Protein AF-A0A844F143-F1 (afdb_monomer)

Organism: Clostridium scindens (strain JCM 10418 / VPI 12708) (NCBI:txid29347)

Radius of gyration: 29.02 Å; Cα contacts (8 Å, |Δi|>4): 309; chains: 1; bounding box: 45×39×86 Å

pLDDT: mean 89.02, std 11.55, range [49.25, 98.44]

Solvent-accessible surface area (backbone atoms only — not comparable to fu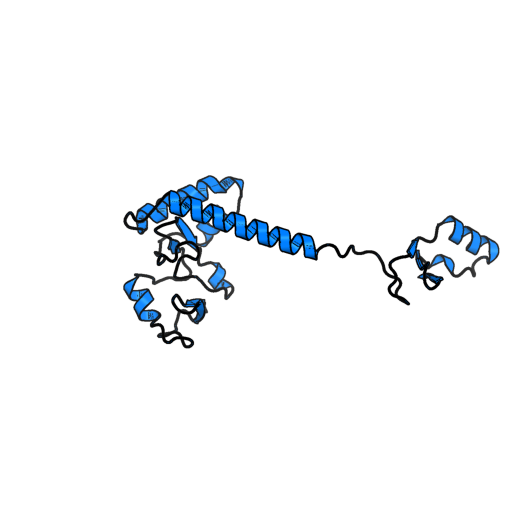ll-atom values): 10675 Å² total; per-residue (Å²): 115,47,29,24,31,38,81,82,80,60,49,79,39,58,68,83,38,59,43,39,92,86,78,61,49,53,45,49,62,52,30,61,78,58,65,50,87,59,72,54,29,24,30,30,17,19,38,39,27,54,73,43,43,22,56,56,22,82,72,66,36,60,33,70,52,39,33,94,78,78,65,45,65,41,36,64,53,93,55,57,27,67,60,53,48,64,39,63,66,45,77,90,32,47,66,61,36,50,52,50,30,45,54,48,9,49,72,70,27,80,72,49,51,35,70,67,45,29,53,52,40,53,50,53,51,51,52,53,52,53,51,53,49,56,59,50,61,69,67,64,75,66,72,92,64,70,52,34,95,87,76,64,44,64,57,54,47,71,59,49,70,66,62,35,49,51,42,34,69,76,49,42,97,73,36,76,56,75,81,38,52,36,37,22,78,82,80,64,54,70,70

Foldseek 3Di:
DFWAQDLPPRDIDDLPDCADPVPRHRNVVVCVVQVNPDQLDWWAQLEQLDIFLSVCSVVRDHGYQADPQPRGGTHGDPDHSVVLVVQCPDPVSPVVSLVVSNVCSVVGVVPNYDPVSNVSVVVVVVVVVVVVCVVVVVVPPPPVQDADPVPRDSQKDFDDPVNQVVQCVVVPPPRPCPPWTMAHPPPGDTD

Secondary structure (DSSP, 8-state):
--EEE-TTT--EEETT-SS-TTT---HHHHHHHTT---TTS-EE-TTT--EE--GGGGGTPPEESB-TTT-PBPEE----HHHHHHHHS-GGGHHHHHHHHHHHHHHHTTT---HHHHHHHHHHHHHHHHHHHHHHHHHS----PPPPTTT--S-EEEPPHHHHHHHHHHHGGG-GGGG--EEETTT--B-

Mean predicted aligned error: 12.01 Å

Sequence (191 aa):
MALVVCPDCGHEISENADICPNCGFPLQKFLKENNISNIQGVLICPKCAHMYNGWYCKYDLPQNLKCEYCNSILVQTNENSEEMFKLSCPKEKEQEFNKKCIELAERYGHGQFSKEDFENQKYKLNLKVTNWINEHENQSQQPNTPHCPTCNSTNIHKISVTSKALNAGLFGLLGNKRKKQFHCNNCGYEW

InterPro domains:
  IPR026870 Zinc-ribbon domain [PF13240] (6-27)

Structure (mmCIF, N/CA/C/O backbone):
data_AF-A0A844F143-F1
#
_entry.id   AF-A0A844F143-F1
#
loop_
_atom_site.group_PDB
_atom_site.id
_atom_site.type_symbol
_atom_site.label_atom_id
_atom_site.label_alt_id
_atom_site.label_comp_id
_atom_site.label_asym_id
_atom_site.label_entity_id
_atom_site.label_seq_id
_atom_site.pdbx_PDB_ins_code
_atom_site.Cartn_x
_atom_site.Cartn_y
_atom_site.Cartn_z
_atom_site.occupancy
_atom_site.B_iso_or_equiv
_atom_site.auth_seq_id
_atom_site.auth_comp_id
_atom_site.auth_asym_id
_atom_site.auth_atom_id
_atom_site.pdbx_PDB_model_num
ATOM 1 N N . MET A 1 1 ? 15.256 -3.027 9.550 1.00 74.31 1 MET A N 1
ATOM 2 C CA . MET A 1 1 ? 15.456 -3.676 8.229 1.00 74.31 1 MET A CA 1
ATOM 3 C C . MET A 1 1 ? 14.128 -3.520 7.522 1.00 74.31 1 MET A C 1
ATOM 5 O O . MET A 1 1 ? 13.151 -3.866 8.167 1.00 74.31 1 MET A O 1
ATOM 9 N N . ALA A 1 2 ? 14.025 -2.951 6.316 1.00 85.38 2 ALA A N 1
ATOM 10 C CA . ALA A 1 2 ? 12.677 -2.765 5.774 1.00 85.38 2 ALA A CA 1
ATOM 11 C C . ALA A 1 2 ? 12.061 -4.113 5.380 1.00 85.38 2 ALA A C 1
ATOM 13 O O . ALA A 1 2 ? 12.750 -5.030 4.915 1.00 85.38 2 ALA A O 1
ATOM 14 N N . LEU A 1 3 ? 10.750 -4.209 5.576 1.00 93.88 3 LEU A N 1
ATOM 15 C CA . LEU A 1 3 ? 9.939 -5.332 5.138 1.00 93.88 3 LEU A CA 1
ATOM 16 C C . LEU A 1 3 ? 9.128 -4.922 3.909 1.00 93.88 3 LEU A C 1
ATOM 18 O O . LEU A 1 3 ? 8.741 -3.762 3.753 1.00 93.88 3 LEU A O 1
ATOM 22 N N . VAL A 1 4 ? 8.845 -5.894 3.051 1.00 95.25 4 VAL A N 1
ATOM 23 C CA . VAL A 1 4 ? 7.911 -5.753 1.935 1.00 95.25 4 VAL A CA 1
ATOM 24 C C . VAL A 1 4 ? 6.863 -6.844 1.978 1.00 95.25 4 VAL A C 1
ATOM 26 O O . VAL A 1 4 ? 7.131 -7.974 2.387 1.00 95.25 4 VAL A O 1
ATOM 29 N N . VAL A 1 5 ? 5.675 -6.518 1.486 1.00 96.94 5 VAL A N 1
ATOM 30 C CA . VAL A 1 5 ? 4.651 -7.514 1.181 1.00 96.94 5 VAL A CA 1
ATOM 31 C C . VAL A 1 5 ? 5.022 -8.171 -0.145 1.00 96.94 5 VAL A C 1
ATOM 33 O O . VAL A 1 5 ? 5.095 -7.498 -1.178 1.00 96.94 5 VAL A O 1
ATOM 36 N N . CYS A 1 6 ? 5.266 -9.485 -0.129 1.00 97.50 6 CYS A N 1
ATOM 37 C CA . CYS A 1 6 ? 5.536 -10.248 -1.341 1.00 97.50 6 CYS A CA 1
ATOM 38 C C . CYS A 1 6 ? 4.395 -10.024 -2.350 1.00 97.50 6 CYS A C 1
ATOM 40 O O . CYS A 1 6 ? 3.243 -10.329 -2.037 1.00 97.50 6 CYS A O 1
ATOM 42 N N . PRO A 1 7 ? 4.682 -9.544 -3.572 1.00 96.75 7 PRO A N 1
ATOM 43 C CA . PRO A 1 7 ? 3.645 -9.163 -4.532 1.00 96.75 7 PRO A CA 1
ATOM 44 C C . PRO A 1 7 ? 2.898 -10.360 -5.143 1.00 96.75 7 PRO A C 1
ATOM 46 O O . PRO A 1 7 ? 2.007 -10.159 -5.969 1.00 96.75 7 PRO A O 1
ATOM 49 N N . ASP A 1 8 ? 3.287 -11.585 -4.796 1.00 97.19 8 ASP A N 1
ATOM 50 C CA . ASP A 1 8 ? 2.686 -12.823 -5.283 1.00 97.19 8 ASP A CA 1
ATOM 51 C C . ASP A 1 8 ? 1.877 -13.527 -4.186 1.00 97.19 8 ASP A C 1
ATOM 53 O O . ASP A 1 8 ? 0.660 -13.634 -4.294 1.00 97.19 8 ASP A O 1
ATOM 57 N N . CYS A 1 9 ? 2.522 -13.926 -3.084 1.00 97.25 9 CYS A N 1
ATOM 58 C CA . CYS A 1 9 ? 1.847 -14.656 -2.005 1.00 97.25 9 CYS A CA 1
ATOM 59 C C . CYS A 1 9 ? 1.349 -13.790 -0.836 1.00 97.25 9 CYS A C 1
ATOM 61 O O . CYS A 1 9 ? 0.689 -14.313 0.057 1.00 97.25 9 CYS A O 1
ATOM 63 N N . GLY A 1 10 ? 1.693 -12.499 -0.791 1.00 96.06 10 GLY A N 1
ATOM 64 C CA . GLY A 1 10 ? 1.298 -11.592 0.292 1.00 96.06 10 GLY A CA 1
ATOM 65 C C . GLY A 1 10 ? 2.066 -11.759 1.609 1.00 96.06 10 GLY A C 1
ATOM 66 O O . GLY A 1 10 ? 1.785 -11.036 2.558 1.00 96.06 10 GLY A O 1
ATOM 67 N N . HIS A 1 11 ? 3.033 -12.679 1.695 1.00 96.44 11 HIS A N 1
ATOM 68 C CA . HIS A 1 11 ? 3.842 -12.848 2.905 1.00 96.44 11 HIS A CA 1
ATOM 69 C C . HIS A 1 11 ? 4.830 -11.691 3.091 1.00 96.44 11 HIS A C 1
ATOM 71 O O . HIS A 1 11 ? 5.425 -11.217 2.120 1.00 96.44 11 HIS A O 1
ATOM 77 N N . GLU A 1 12 ? 5.040 -11.274 4.336 1.00 96.50 12 GLU A N 1
ATOM 78 C CA . GLU A 1 12 ? 6.024 -10.252 4.685 1.00 96.50 12 GLU A CA 1
ATOM 79 C C . GLU A 1 12 ? 7.435 -10.834 4.618 1.00 96.50 12 GLU A C 1
ATOM 81 O O . GLU A 1 12 ? 7.729 -11.875 5.204 1.00 96.50 12 GLU A O 1
ATOM 86 N N . ILE A 1 13 ? 8.316 -10.186 3.864 1.00 95.75 13 ILE A N 1
ATOM 87 C CA . ILE A 1 13 ? 9.686 -10.651 3.640 1.00 95.75 13 ILE A CA 1
ATOM 88 C C . ILE A 1 13 ? 10.659 -9.476 3.704 1.00 95.75 13 ILE A C 1
ATOM 90 O O . ILE A 1 13 ? 10.276 -8.321 3.523 1.00 95.75 13 ILE A O 1
ATOM 94 N N . SER A 1 14 ? 11.934 -9.770 3.955 1.00 94.44 14 SER A N 1
ATOM 95 C CA . SER A 1 14 ? 12.994 -8.759 3.926 1.00 94.44 14 SER A CA 1
ATOM 96 C C . SER A 1 14 ? 13.107 -8.118 2.542 1.00 94.44 14 SER A C 1
ATOM 98 O O . SER A 1 14 ? 13.102 -8.827 1.535 1.00 94.44 14 SER A O 1
ATOM 100 N N . GLU A 1 15 ? 13.312 -6.799 2.495 1.00 92.31 15 GLU A N 1
ATOM 101 C CA . GLU A 1 15 ? 13.629 -6.078 1.254 1.00 92.31 15 GLU A CA 1
ATOM 102 C C . GLU A 1 15 ? 14.896 -6.594 0.554 1.00 92.31 15 GLU A C 1
ATOM 104 O O . GLU A 1 15 ? 15.039 -6.425 -0.651 1.00 92.31 15 GLU A O 1
ATOM 109 N N . ASN A 1 16 ? 15.799 -7.242 1.302 1.00 93.50 16 ASN A N 1
ATOM 110 C CA . ASN A 1 16 ? 17.069 -7.776 0.804 1.00 93.50 16 ASN A CA 1
ATOM 111 C C . ASN A 1 16 ? 16.967 -9.233 0.332 1.00 93.50 16 ASN A C 1
ATOM 113 O O . ASN A 1 16 ? 17.968 -9.809 -0.087 1.00 93.50 16 ASN A O 1
ATOM 117 N N . ALA A 1 17 ? 15.795 -9.867 0.430 1.00 95.69 17 ALA A N 1
ATOM 118 C CA . ALA A 1 17 ? 15.634 -11.243 -0.020 1.00 95.69 17 ALA A CA 1
ATOM 119 C C . ALA A 1 17 ? 15.762 -11.320 -1.551 1.00 95.69 17 ALA A C 1
ATOM 121 O O . ALA A 1 17 ? 15.071 -10.593 -2.261 1.00 95.69 17 ALA A O 1
ATOM 122 N N . ASP A 1 18 ? 16.611 -12.215 -2.068 1.00 97.38 18 ASP A N 1
ATOM 123 C CA . ASP A 1 18 ? 16.698 -12.494 -3.512 1.00 97.38 18 ASP A CA 1
ATOM 124 C C . ASP A 1 18 ? 15.387 -13.077 -4.046 1.00 97.38 18 ASP A C 1
ATOM 126 O O . ASP A 1 18 ? 14.869 -12.660 -5.087 1.00 97.38 18 ASP A O 1
ATOM 130 N N . ILE A 1 19 ? 14.833 -14.021 -3.282 1.00 98.00 19 ILE A N 1
ATOM 131 C CA . ILE A 1 19 ? 13.576 -14.714 -3.541 1.00 98.00 19 ILE A CA 1
ATOM 132 C C . ILE A 1 19 ? 12.719 -14.747 -2.270 1.00 98.00 19 ILE A C 1
ATOM 134 O O . ILE A 1 19 ? 13.238 -14.779 -1.155 1.00 98.00 19 ILE A O 1
ATOM 138 N N . CYS A 1 20 ? 11.399 -14.781 -2.423 1.00 98.00 20 CYS A N 1
ATOM 139 C CA . CYS A 1 20 ? 10.473 -14.975 -1.317 1.00 98.00 20 CYS A CA 1
ATOM 140 C C . CYS A 1 20 ? 10.648 -16.392 -0.742 1.00 98.00 20 CYS A C 1
ATOM 142 O O . CYS A 1 20 ? 10.418 -17.357 -1.474 1.00 98.00 20 CYS A O 1
ATOM 144 N N . PRO A 1 21 ? 10.971 -16.558 0.553 1.00 97.25 21 PRO A N 1
ATOM 145 C CA . PRO A 1 21 ? 11.095 -17.880 1.167 1.00 97.25 21 PRO A CA 1
ATOM 146 C C . PRO A 1 21 ? 9.765 -18.647 1.245 1.00 97.25 21 PRO A C 1
ATOM 148 O O . PRO A 1 21 ? 9.783 -19.860 1.417 1.00 97.25 21 PRO A O 1
ATOM 151 N N . ASN A 1 22 ? 8.622 -17.961 1.114 1.00 97.81 22 ASN A N 1
ATOM 152 C CA . ASN A 1 22 ? 7.300 -18.580 1.206 1.00 97.81 22 ASN A CA 1
ATOM 153 C C . ASN A 1 22 ? 6.806 -19.167 -0.130 1.00 97.81 22 ASN A C 1
ATOM 155 O O . ASN A 1 22 ? 6.244 -20.256 -0.141 1.00 97.81 22 ASN A O 1
ATOM 159 N N . CYS A 1 23 ? 7.002 -18.470 -1.257 1.00 98.12 23 CYS A N 1
ATOM 160 C CA . CYS A 1 23 ? 6.495 -18.920 -2.567 1.00 98.12 23 CYS A CA 1
ATOM 161 C C . CYS A 1 23 ? 7.542 -18.986 -3.690 1.00 98.12 23 CYS A C 1
ATOM 163 O O . CYS A 1 23 ? 7.213 -19.371 -4.808 1.00 98.12 23 CYS A O 1
ATOM 165 N N . GLY A 1 24 ? 8.795 -18.606 -3.428 1.00 97.81 24 GLY A N 1
ATOM 166 C CA . GLY A 1 24 ? 9.866 -18.593 -4.431 1.00 97.81 24 GLY A CA 1
ATOM 167 C C . GLY A 1 24 ? 9.856 -17.385 -5.375 1.00 97.81 24 GLY A C 1
ATOM 168 O O . GLY A 1 24 ? 10.657 -17.339 -6.306 1.00 97.81 24 GLY A O 1
ATOM 169 N N . PHE A 1 25 ? 8.988 -16.391 -5.151 1.00 98.19 25 PHE A N 1
ATOM 170 C CA . PHE A 1 25 ? 8.908 -15.190 -5.989 1.00 98.19 25 PHE A CA 1
ATOM 171 C C . PHE A 1 25 ? 10.251 -14.435 -6.067 1.00 98.19 25 PHE A C 1
ATOM 173 O O . PHE A 1 25 ? 10.790 -14.090 -5.016 1.00 98.19 25 PHE A O 1
ATOM 180 N N . PRO A 1 26 ? 10.787 -14.115 -7.260 1.00 98.25 26 PRO A N 1
ATOM 181 C CA . PRO A 1 26 ? 12.108 -13.501 -7.404 1.00 98.25 26 PRO A CA 1
ATOM 182 C C . PRO A 1 26 ? 12.083 -11.986 -7.137 1.00 98.25 26 PRO A C 1
ATOM 184 O O . PRO A 1 26 ? 12.001 -11.175 -8.063 1.00 98.25 26 PRO A O 1
ATOM 187 N N . LEU A 1 27 ? 12.162 -11.599 -5.862 1.00 97.62 27 LEU A N 1
ATOM 188 C CA . LEU A 1 27 ? 11.984 -10.221 -5.400 1.00 97.62 27 LEU A CA 1
ATOM 189 C C . LEU A 1 27 ? 12.995 -9.239 -6.015 1.00 97.62 27 LEU A C 1
ATOM 191 O O . LEU A 1 27 ? 12.572 -8.247 -6.603 1.00 97.62 27 LEU A O 1
ATOM 195 N N . GLN A 1 28 ? 14.305 -9.502 -5.942 1.00 96.69 28 GLN A N 1
ATOM 196 C CA . GLN A 1 28 ? 15.309 -8.546 -6.454 1.00 96.69 28 GLN A CA 1
ATOM 197 C C . GLN A 1 28 ? 15.197 -8.334 -7.964 1.00 96.69 28 GLN A C 1
ATOM 199 O O . GLN A 1 28 ? 15.350 -7.219 -8.466 1.00 96.69 28 GLN A O 1
ATOM 204 N N . LYS A 1 29 ? 14.872 -9.403 -8.702 1.00 98.12 29 LYS A N 1
ATOM 205 C CA . LYS A 1 29 ? 14.606 -9.317 -10.139 1.00 98.12 29 LYS A CA 1
ATOM 206 C C . LYS A 1 29 ? 13.395 -8.422 -10.410 1.00 98.12 29 LYS A C 1
ATOM 208 O O . LYS A 1 29 ? 13.490 -7.522 -11.239 1.00 98.12 29 LYS A O 1
ATOM 213 N N . PHE A 1 30 ? 12.304 -8.626 -9.673 1.00 98.06 30 PHE A N 1
ATOM 214 C CA . PHE A 1 30 ? 11.094 -7.817 -9.796 1.00 98.06 30 PHE A CA 1
ATOM 215 C C . PHE A 1 30 ? 11.346 -6.330 -9.505 1.00 98.06 30 PHE A C 1
ATOM 217 O O . PHE A 1 30 ? 10.902 -5.478 -10.272 1.00 98.06 30 PHE A O 1
ATOM 224 N N . LEU A 1 31 ? 12.076 -6.006 -8.433 1.00 97.25 31 LEU A N 1
ATOM 225 C CA . LEU A 1 31 ? 12.410 -4.621 -8.082 1.00 97.25 31 LEU A CA 1
ATOM 226 C C . LEU A 1 31 ? 13.214 -3.943 -9.198 1.00 97.25 31 LEU A C 1
ATOM 228 O O . LEU A 1 31 ? 12.884 -2.832 -9.617 1.00 97.25 31 LEU A O 1
ATOM 232 N N . LYS A 1 32 ? 14.214 -4.647 -9.743 1.00 97.62 32 LYS A N 1
ATOM 233 C CA . LYS A 1 32 ? 15.040 -4.159 -10.851 1.00 97.62 32 LYS A CA 1
ATOM 234 C C . LYS A 1 32 ? 14.228 -3.913 -12.124 1.00 97.62 32 LYS A C 1
ATOM 236 O O . LYS A 1 32 ? 14.390 -2.872 -12.748 1.00 97.62 32 LYS A O 1
ATOM 241 N N . GLU A 1 33 ? 13.360 -4.848 -12.507 1.00 97.81 33 GLU A N 1
ATOM 242 C CA . GLU A 1 33 ? 12.524 -4.737 -13.715 1.00 97.81 33 GLU A CA 1
ATOM 243 C C . GLU A 1 33 ? 11.519 -3.579 -13.635 1.00 97.81 33 GLU A C 1
ATOM 245 O O . GLU A 1 33 ? 11.181 -2.989 -14.658 1.00 97.81 33 GLU A O 1
ATOM 250 N N . ASN A 1 34 ? 11.087 -3.219 -12.424 1.00 96.88 34 ASN A N 1
ATOM 251 C CA . ASN A 1 34 ? 10.132 -2.136 -12.184 1.00 96.88 34 ASN A CA 1
ATOM 252 C C . ASN A 1 34 ? 10.791 -0.826 -11.722 1.00 96.88 34 ASN A C 1
ATOM 254 O O . ASN A 1 34 ? 10.089 0.112 -11.354 1.00 96.88 34 ASN A O 1
ATOM 258 N N . ASN A 1 35 ? 12.126 -0.736 -11.764 1.00 96.81 35 ASN A N 1
ATOM 259 C CA . ASN A 1 35 ? 12.894 0.447 -11.359 1.00 96.81 35 ASN A CA 1
ATOM 260 C C . ASN A 1 35 ? 12.599 0.917 -9.919 1.00 96.81 35 ASN A C 1
ATOM 262 O O . ASN A 1 35 ? 12.563 2.116 -9.644 1.00 96.81 35 ASN A O 1
ATOM 266 N N . ILE A 1 36 ? 12.398 -0.030 -8.998 1.00 96.25 36 ILE A N 1
ATOM 267 C CA . ILE A 1 36 ? 12.195 0.242 -7.573 1.00 96.25 36 ILE A CA 1
ATOM 268 C C . ILE A 1 36 ? 13.526 0.021 -6.851 1.00 96.25 36 ILE A C 1
ATOM 270 O O . ILE A 1 36 ? 13.956 -1.110 -6.644 1.00 96.25 36 ILE A O 1
ATOM 274 N N . SER A 1 37 ? 14.189 1.111 -6.481 1.00 94.56 37 SER A N 1
ATOM 275 C CA . SER A 1 37 ? 15.467 1.123 -5.759 1.00 94.56 37 SER A CA 1
ATOM 276 C C . SER A 1 37 ? 15.348 1.599 -4.310 1.00 94.56 37 SER A C 1
ATOM 278 O O . SER A 1 37 ? 16.255 1.358 -3.518 1.00 94.56 37 SER A O 1
ATOM 280 N N . ASN A 1 38 ? 14.250 2.269 -3.951 1.00 92.19 38 ASN A N 1
ATOM 281 C CA . ASN A 1 38 ? 14.012 2.809 -2.616 1.00 92.19 38 ASN A CA 1
ATOM 282 C C . ASN A 1 38 ? 12.593 2.475 -2.134 1.00 92.19 38 ASN A C 1
ATOM 284 O O . ASN A 1 38 ? 11.648 3.232 -2.356 1.00 92.19 38 ASN A O 1
ATOM 288 N N . ILE A 1 39 ? 12.463 1.351 -1.430 1.00 90.19 39 ILE A N 1
ATOM 289 C CA . ILE A 1 39 ? 11.192 0.858 -0.873 1.00 90.19 39 ILE A CA 1
ATOM 290 C C . ILE A 1 39 ? 10.675 1.753 0.262 1.00 90.19 39 ILE A C 1
ATOM 292 O O . ILE A 1 39 ? 9.470 1.867 0.468 1.00 90.19 39 ILE A O 1
ATOM 296 N N . GLN A 1 40 ? 11.580 2.426 0.973 1.00 89.88 40 GLN A N 1
ATOM 297 C CA . GLN A 1 40 ? 11.241 3.353 2.056 1.00 89.88 40 GLN A CA 1
ATOM 298 C C . GLN A 1 40 ? 10.737 4.709 1.526 1.00 89.88 40 GLN A C 1
ATOM 300 O O 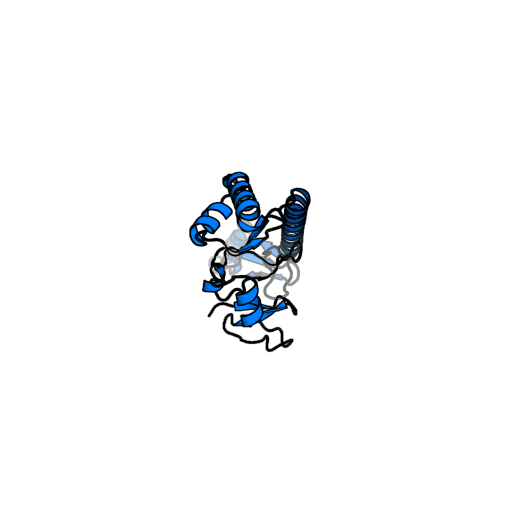. GLN A 1 40 ? 10.276 5.551 2.300 1.00 89.88 40 GLN A O 1
ATOM 305 N N . GLY A 1 41 ? 10.853 4.936 0.213 1.00 92.12 41 GLY A N 1
ATOM 306 C CA . GLY A 1 41 ? 10.356 6.117 -0.479 1.00 92.12 41 GLY A CA 1
ATOM 307 C C . GLY A 1 41 ? 8.856 6.062 -0.771 1.00 92.12 41 GLY A C 1
ATOM 308 O O . GLY A 1 41 ? 8.154 5.101 -0.459 1.00 92.12 41 GLY A O 1
ATOM 309 N N . VAL A 1 42 ? 8.366 7.120 -1.416 1.00 95.75 42 VAL A N 1
ATOM 310 C CA . VAL A 1 42 ? 6.968 7.211 -1.840 1.00 95.75 42 VAL A CA 1
ATOM 311 C C . VAL A 1 42 ? 6.764 6.403 -3.120 1.00 95.75 42 VAL A C 1
ATOM 313 O O . VAL A 1 42 ? 7.294 6.750 -4.181 1.00 95.75 42 VAL A O 1
ATOM 316 N N . LEU A 1 43 ? 5.945 5.357 -3.025 1.00 97.50 43 LEU A N 1
ATOM 317 C CA . LEU A 1 43 ? 5.433 4.614 -4.170 1.00 97.50 43 LEU A CA 1
ATOM 318 C C . LEU A 1 43 ? 4.001 5.069 -4.469 1.00 97.50 43 LEU A C 1
ATOM 320 O O . LEU A 1 43 ? 3.172 5.178 -3.565 1.00 97.50 43 LEU A O 1
ATOM 324 N N . ILE A 1 44 ? 3.692 5.325 -5.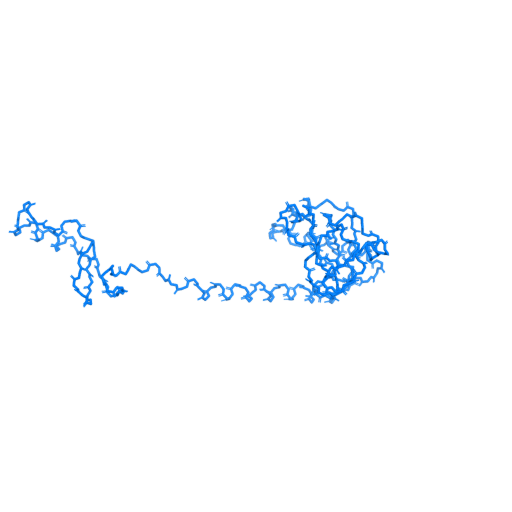736 1.00 98.00 44 ILE A N 1
ATOM 325 C CA . ILE A 1 44 ? 2.361 5.741 -6.185 1.00 98.00 44 ILE A CA 1
ATOM 326 C C . ILE A 1 44 ? 1.744 4.651 -7.057 1.00 98.00 44 ILE A C 1
ATOM 328 O O . ILE A 1 44 ? 2.408 4.061 -7.910 1.00 98.00 44 ILE A O 1
ATOM 332 N N . CYS A 1 45 ? 0.458 4.371 -6.863 1.00 98.44 45 CYS A N 1
ATOM 333 C CA . CYS A 1 45 ? -0.278 3.556 -7.814 1.00 98.44 45 CYS A CA 1
ATOM 334 C C . CYS A 1 45 ? -0.510 4.362 -9.104 1.00 98.44 45 CYS A C 1
ATOM 336 O O . CYS A 1 45 ? -1.192 5.389 -9.052 1.00 98.44 45 CYS A O 1
ATOM 338 N N . PRO A 1 46 ? -0.030 3.897 -10.270 1.00 98.19 46 PRO A N 1
ATOM 339 C CA . PRO A 1 46 ? -0.148 4.649 -11.519 1.00 98.19 46 PRO A CA 1
ATOM 340 C C . PRO A 1 46 ? -1.587 4.712 -12.050 1.00 98.19 46 PRO A C 1
ATOM 342 O O . PRO A 1 46 ? -1.898 5.558 -12.880 1.00 98.19 46 PRO A O 1
ATOM 345 N N . LYS A 1 47 ? -2.462 3.815 -11.578 1.00 98.06 47 LYS A N 1
ATOM 346 C CA . LYS A 1 47 ? -3.835 3.654 -12.064 1.00 98.06 47 LYS A CA 1
ATOM 347 C C . LYS A 1 47 ? -4.853 4.412 -11.217 1.00 98.06 47 LYS A C 1
ATOM 349 O O . LYS A 1 47 ? -5.626 5.203 -11.745 1.00 98.06 47 LYS A O 1
ATOM 354 N N . CYS A 1 48 ? -4.831 4.197 -9.901 1.00 98.19 48 CYS A N 1
ATOM 355 C CA . CYS A 1 48 ? -5.785 4.816 -8.980 1.00 98.19 48 CYS A CA 1
ATOM 356 C C . CYS A 1 48 ? -5.207 5.952 -8.136 1.00 98.19 48 CYS A C 1
ATOM 358 O O . CYS A 1 48 ? -5.942 6.496 -7.336 1.00 98.19 48 CYS A O 1
ATOM 360 N N . ALA A 1 49 ? -3.925 6.307 -8.265 1.00 98.12 49 ALA A N 1
ATOM 361 C CA . ALA A 1 49 ? -3.267 7.335 -7.449 1.00 98.12 49 ALA A CA 1
ATOM 362 C C . ALA A 1 49 ? -3.236 7.069 -5.927 1.00 98.12 49 ALA A C 1
ATOM 364 O O . ALA A 1 49 ? -2.978 7.982 -5.145 1.00 98.12 49 ALA A O 1
ATOM 365 N N . HIS A 1 50 ? -3.421 5.824 -5.473 1.00 97.31 50 HIS A N 1
ATOM 366 C CA . HIS A 1 50 ? -3.160 5.488 -4.073 1.00 97.31 50 HIS A CA 1
ATOM 367 C C . HIS A 1 50 ? -1.670 5.631 -3.750 1.00 97.31 50 HIS A C 1
ATOM 369 O O . HIS A 1 50 ? -0.831 4.998 -4.396 1.00 97.31 50 HIS A O 1
ATOM 375 N N . MET A 1 51 ? -1.350 6.434 -2.739 1.00 96.25 51 MET A N 1
ATOM 376 C CA . MET A 1 51 ? 0.017 6.671 -2.289 1.00 96.25 51 MET A CA 1
ATOM 377 C C . MET A 1 51 ? 0.402 5.717 -1.154 1.00 96.25 51 MET A C 1
ATOM 379 O O . MET A 1 51 ? -0.321 5.583 -0.173 1.00 96.25 51 MET A O 1
ATOM 383 N N . TYR A 1 52 ? 1.602 5.152 -1.248 1.00 95.19 52 TYR A N 1
ATOM 384 C CA . TYR A 1 52 ? 2.262 4.379 -0.204 1.00 95.19 52 TYR A CA 1
ATOM 385 C C . TYR A 1 52 ? 3.535 5.116 0.219 1.00 95.19 52 TYR A C 1
ATOM 387 O O . TYR A 1 52 ? 4.500 5.177 -0.539 1.00 95.19 52 TYR A O 1
ATOM 395 N N . ASN A 1 53 ? 3.551 5.705 1.417 1.00 85.31 53 ASN A N 1
ATOM 396 C CA . ASN A 1 53 ? 4.629 6.619 1.812 1.00 85.31 53 ASN A CA 1
ATOM 397 C C . ASN A 1 53 ? 5.972 5.934 2.141 1.00 85.31 53 ASN A C 1
ATOM 399 O O . ASN A 1 53 ? 6.968 6.644 2.236 1.00 85.31 53 ASN A O 1
ATOM 403 N N . GLY A 1 54 ? 6.022 4.613 2.365 1.00 81.88 54 GLY A N 1
ATOM 404 C CA . GLY A 1 54 ? 7.247 3.883 2.743 1.00 81.88 54 GLY A CA 1
ATOM 405 C C . GLY A 1 54 ? 7.853 4.280 4.100 1.00 81.88 54 GLY A C 1
ATOM 406 O O . GLY A 1 54 ? 8.729 3.592 4.620 1.00 81.88 54 GLY A O 1
ATOM 407 N N . TRP A 1 55 ? 7.364 5.353 4.733 1.00 80.25 55 TRP A N 1
ATOM 408 C CA . TRP A 1 55 ? 7.874 5.899 5.993 1.00 80.25 55 TRP A CA 1
ATOM 409 C C . TRP A 1 55 ? 7.737 4.901 7.143 1.00 80.25 55 TRP A C 1
ATOM 411 O O . TRP A 1 55 ? 8.611 4.808 8.006 1.00 80.25 55 TRP A O 1
ATOM 421 N N . TYR A 1 56 ? 6.667 4.108 7.115 1.00 82.06 56 TYR A N 1
ATOM 422 C CA . TYR A 1 56 ? 6.377 3.098 8.124 1.00 82.06 56 TYR A CA 1
ATOM 423 C C . TYR A 1 56 ? 7.385 1.941 8.155 1.00 82.06 56 TYR A C 1
ATOM 425 O O . TYR A 1 56 ? 7.519 1.294 9.191 1.00 82.06 56 TYR A O 1
ATOM 433 N N . CYS A 1 57 ? 8.186 1.744 7.103 1.00 79.00 57 CYS A N 1
ATOM 434 C CA . CYS A 1 57 ? 9.274 0.764 7.108 1.00 79.00 57 CYS A CA 1
ATOM 435 C C . CYS A 1 57 ? 10.347 1.039 8.168 1.00 79.00 57 CYS A C 1
ATOM 437 O O . CYS A 1 57 ? 11.098 0.137 8.531 1.00 79.00 57 CYS A O 1
ATOM 439 N N . LYS A 1 58 ? 10.416 2.270 8.694 1.00 79.19 58 LYS A N 1
ATOM 440 C CA . LYS A 1 58 ? 11.275 2.619 9.837 1.00 79.19 58 LYS A CA 1
ATOM 441 C C . LYS A 1 58 ? 10.816 1.984 11.152 1.00 79.19 58 LYS A C 1
ATOM 443 O O . LYS A 1 58 ? 11.601 1.926 12.091 1.00 79.19 58 LYS A O 1
ATOM 448 N N . TYR A 1 59 ? 9.566 1.534 11.207 1.00 84.69 59 TYR A N 1
ATOM 449 C CA . TYR A 1 59 ? 8.925 0.910 12.362 1.00 84.69 59 TYR A CA 1
ATOM 450 C C . TYR A 1 59 ? 8.595 -0.565 12.093 1.00 84.69 59 TYR A C 1
ATOM 452 O O . TYR A 1 59 ? 7.621 -1.081 12.630 1.00 84.69 59 TYR A O 1
ATOM 460 N N . ASP A 1 60 ? 9.373 -1.211 11.216 1.00 86.06 60 ASP A N 1
ATOM 461 C CA . ASP A 1 60 ? 9.220 -2.619 10.827 1.00 86.06 60 ASP A CA 1
ATOM 462 C C . ASP A 1 60 ? 7.826 -2.967 10.263 1.00 86.06 60 ASP A C 1
ATOM 464 O O . ASP A 1 60 ? 7.385 -4.110 10.329 1.00 86.06 60 ASP A O 1
ATOM 468 N N . LEU A 1 61 ? 7.130 -1.990 9.667 1.00 88.88 61 LEU A N 1
ATOM 469 C CA . LEU A 1 61 ? 5.898 -2.232 8.916 1.00 88.88 61 LEU A CA 1
ATOM 470 C C . LEU A 1 61 ? 6.216 -2.475 7.433 1.00 88.88 61 LEU A C 1
ATOM 472 O O . LEU A 1 61 ? 7.029 -1.742 6.849 1.00 88.88 61 LEU A O 1
ATOM 476 N N . PRO A 1 62 ? 5.584 -3.474 6.797 1.00 92.94 62 PRO A N 1
ATOM 477 C CA . PRO A 1 62 ? 5.899 -3.837 5.427 1.00 92.94 62 PRO A CA 1
ATOM 478 C C . PRO A 1 62 ? 5.338 -2.825 4.420 1.00 92.94 62 PRO A C 1
ATOM 480 O O . PRO A 1 62 ? 4.202 -2.361 4.532 1.00 92.94 62 PRO A O 1
ATOM 483 N N . GLN A 1 63 ? 6.115 -2.524 3.382 1.00 94.75 63 GLN A N 1
ATOM 484 C CA . GLN A 1 63 ? 5.655 -1.745 2.233 1.00 94.75 63 GLN A CA 1
ATOM 485 C C . GLN A 1 63 ? 5.051 -2.667 1.170 1.00 94.75 63 GLN A C 1
ATOM 487 O O . GLN A 1 63 ? 5.617 -3.701 0.811 1.00 94.75 63 GLN A O 1
ATOM 492 N N . ASN A 1 64 ? 3.910 -2.271 0.612 1.00 96.38 64 ASN A N 1
ATOM 493 C CA . ASN A 1 64 ? 3.330 -2.961 -0.535 1.00 96.38 64 ASN A CA 1
ATOM 494 C C . ASN A 1 64 ? 4.098 -2.633 -1.822 1.00 96.38 64 ASN A C 1
ATOM 496 O O . ASN A 1 64 ? 4.509 -1.497 -2.021 1.00 96.38 64 ASN A O 1
ATOM 500 N N . LEU A 1 65 ? 4.241 -3.613 -2.719 1.00 97.00 65 LEU A N 1
ATOM 501 C CA . LEU A 1 65 ? 4.803 -3.420 -4.068 1.00 97.00 65 LEU A CA 1
ATOM 502 C C . LEU A 1 65 ? 3.730 -3.434 -5.173 1.00 97.00 65 LEU A C 1
ATOM 504 O O . LEU A 1 65 ? 3.996 -3.086 -6.326 1.00 97.00 65 LEU A O 1
ATOM 508 N N . LYS A 1 66 ? 2.502 -3.814 -4.811 1.00 97.50 66 LYS A N 1
ATOM 509 C CA . LYS A 1 66 ? 1.298 -3.735 -5.641 1.00 97.50 66 LYS A CA 1
ATOM 510 C C . LYS A 1 66 ? 0.207 -2.983 -4.896 1.00 97.50 66 LYS A C 1
ATOM 512 O O . LYS A 1 66 ? 0.132 -3.022 -3.672 1.00 97.50 66 LYS A O 1
ATOM 517 N N . CYS A 1 67 ? -0.659 -2.312 -5.640 1.00 97.19 67 CYS A N 1
ATOM 518 C CA . CYS A 1 67 ? -1.770 -1.581 -5.063 1.00 97.19 67 CYS A CA 1
ATOM 519 C C . CYS A 1 67 ? -2.837 -2.532 -4.506 1.00 97.19 67 CYS A C 1
ATOM 521 O O . CYS A 1 67 ? -3.390 -3.342 -5.243 1.00 97.19 67 CYS A O 1
ATOM 523 N N . GLU A 1 68 ? -3.227 -2.363 -3.247 1.00 95.19 68 GLU A N 1
ATOM 524 C CA . GLU A 1 68 ? -4.272 -3.174 -2.603 1.00 95.19 68 GLU A CA 1
ATOM 525 C C . GLU A 1 68 ? -5.681 -2.983 -3.214 1.00 95.19 68 GLU A C 1
ATOM 527 O O . GLU A 1 68 ? -6.577 -3.792 -2.984 1.00 95.19 68 GLU A O 1
ATOM 532 N N . TYR A 1 69 ? -5.904 -1.914 -3.991 1.00 95.31 69 TYR A N 1
ATOM 533 C CA . TYR A 1 69 ? -7.226 -1.569 -4.535 1.00 95.31 69 TYR A CA 1
ATOM 534 C C . TYR A 1 69 ? -7.449 -2.044 -5.969 1.00 95.31 69 TYR A C 1
ATOM 536 O O . TYR A 1 69 ? -8.585 -2.377 -6.325 1.00 95.31 69 TYR A O 1
ATOM 544 N N . CYS A 1 70 ? -6.392 -2.046 -6.784 1.00 94.75 70 CYS A N 1
ATOM 545 C CA . CYS A 1 70 ? -6.453 -2.362 -8.215 1.00 94.75 70 CYS A CA 1
ATOM 546 C C . CYS A 1 70 ? -5.377 -3.355 -8.684 1.00 94.75 70 CYS A C 1
ATOM 548 O O . CYS A 1 70 ? -5.373 -3.723 -9.855 1.00 94.75 70 CYS A O 1
ATOM 550 N N . ASN A 1 71 ? -4.487 -3.798 -7.790 1.00 95.62 71 ASN A N 1
ATOM 551 C CA . ASN A 1 71 ? -3.413 -4.765 -8.037 1.00 95.62 71 ASN A CA 1
ATOM 552 C C . ASN A 1 71 ? -2.319 -4.319 -9.031 1.00 95.62 71 ASN A C 1
ATOM 554 O O . ASN A 1 71 ? -1.442 -5.111 -9.378 1.00 95.62 71 ASN A O 1
ATOM 558 N N . SER A 1 72 ? -2.334 -3.056 -9.475 1.00 97.06 72 SER A N 1
ATOM 559 C CA . SER A 1 72 ? -1.264 -2.477 -10.296 1.00 97.06 72 SER A CA 1
ATOM 560 C C . SER A 1 72 ? 0.066 -2.464 -9.546 1.00 97.06 72 SER A C 1
ATOM 562 O O . SER A 1 72 ? 0.100 -2.191 -8.345 1.00 97.06 72 SER A O 1
ATOM 564 N N . ILE A 1 73 ? 1.162 -2.713 -10.264 1.00 97.88 73 ILE A N 1
ATOM 565 C CA . ILE A 1 73 ? 2.515 -2.525 -9.731 1.00 97.88 73 ILE A CA 1
ATOM 566 C C . ILE A 1 73 ? 2.702 -1.042 -9.411 1.00 97.88 73 ILE A C 1
ATOM 568 O O . ILE A 1 73 ? 2.298 -0.176 -10.192 1.00 97.88 73 ILE A O 1
ATOM 572 N N . LEU A 1 74 ? 3.260 -0.754 -8.240 1.00 97.94 74 LEU A N 1
ATOM 573 C CA . LEU A 1 74 ? 3.494 0.619 -7.819 1.00 97.94 74 LEU A CA 1
ATOM 574 C C . LEU A 1 74 ? 4.727 1.195 -8.505 1.00 97.94 74 LEU A C 1
ATOM 576 O O . LEU A 1 74 ? 5.690 0.482 -8.777 1.00 97.94 74 LEU A O 1
ATOM 580 N N . VAL A 1 75 ? 4.703 2.502 -8.735 1.00 97.75 75 VAL A N 1
ATOM 581 C CA . VAL A 1 75 ? 5.811 3.223 -9.357 1.00 97.75 75 VAL A CA 1
ATOM 582 C C . VAL A 1 75 ? 6.520 4.061 -8.302 1.00 97.75 75 VAL A C 1
ATOM 584 O O . VAL A 1 75 ? 5.877 4.749 -7.507 1.00 97.75 75 VAL A O 1
ATOM 587 N N . GLN A 1 76 ? 7.850 4.000 -8.288 1.00 97.06 76 GLN A N 1
ATOM 588 C CA . GLN A 1 76 ? 8.665 4.829 -7.4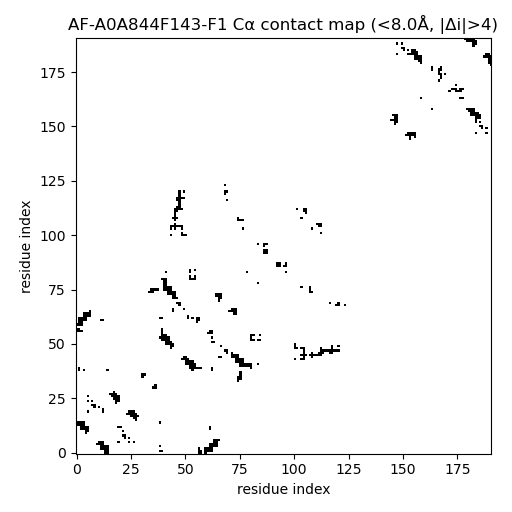09 1.00 97.06 76 GLN A CA 1
ATOM 589 C C . GLN A 1 76 ? 8.635 6.292 -7.856 1.00 97.06 76 GLN A C 1
ATOM 591 O O . GLN A 1 76 ? 8.772 6.601 -9.038 1.00 97.06 76 GLN A O 1
ATOM 596 N N . THR A 1 77 ? 8.492 7.195 -6.888 1.00 96.94 77 THR A N 1
ATOM 597 C CA . THR A 1 77 ? 8.585 8.642 -7.103 1.00 96.94 77 THR A CA 1
ATOM 598 C C . THR A 1 77 ? 9.834 9.209 -6.429 1.00 96.94 77 THR A C 1
ATOM 600 O O . THR A 1 77 ? 10.461 8.554 -5.595 1.00 96.94 77 THR A O 1
ATOM 603 N N . ASN A 1 78 ? 10.172 10.456 -6.758 1.00 95.25 78 ASN A N 1
ATOM 604 C CA . ASN A 1 78 ? 11.240 11.206 -6.091 1.00 95.25 78 ASN A CA 1
ATOM 605 C C . ASN A 1 78 ? 10.730 12.062 -4.915 1.00 95.25 78 ASN A C 1
ATOM 607 O O . ASN A 1 78 ? 11.436 12.958 -4.458 1.00 95.25 78 ASN A O 1
ATOM 611 N N . GLU A 1 79 ? 9.494 11.844 -4.460 1.00 94.94 79 GLU A N 1
ATOM 612 C CA . GLU A 1 79 ? 8.898 12.637 -3.384 1.00 94.94 79 GLU A CA 1
ATOM 613 C C . GLU A 1 79 ? 9.451 12.233 -2.014 1.00 94.94 79 GLU A C 1
ATOM 615 O O . GLU A 1 79 ? 9.782 11.071 -1.760 1.00 94.94 79 GLU A O 1
ATOM 620 N N . ASN A 1 80 ? 9.520 13.201 -1.102 1.00 92.25 80 ASN A N 1
ATOM 621 C CA . ASN A 1 80 ? 9.946 12.957 0.266 1.00 92.25 80 ASN A CA 1
ATOM 622 C C . ASN A 1 80 ? 8.800 12.338 1.086 1.00 92.25 80 ASN A C 1
ATOM 624 O O . ASN A 1 80 ? 7.724 12.923 1.220 1.00 92.25 80 ASN A O 1
ATOM 628 N N . SER A 1 81 ? 9.044 11.169 1.682 1.00 91.00 81 SER A N 1
ATOM 629 C CA . SER A 1 81 ? 8.044 10.433 2.466 1.00 91.00 81 SER A CA 1
ATOM 630 C C . SER A 1 81 ? 7.503 11.205 3.671 1.00 91.00 81 SER A C 1
ATOM 632 O O . SER A 1 81 ? 6.324 11.081 3.997 1.00 91.00 81 SER A O 1
ATOM 634 N N . GLU A 1 82 ? 8.338 12.008 4.336 1.00 89.75 82 GLU A N 1
ATOM 635 C CA . GLU A 1 82 ? 7.934 12.800 5.502 1.00 89.75 82 GLU A CA 1
ATOM 636 C C . GLU A 1 82 ? 7.060 13.992 5.094 1.00 89.75 82 GLU A C 1
ATOM 638 O O . GLU A 1 82 ? 6.062 14.285 5.754 1.00 89.75 82 GLU A O 1
ATOM 643 N N . GLU A 1 83 ? 7.395 14.662 3.991 1.00 91.06 83 GLU A N 1
ATOM 644 C CA . GLU A 1 83 ? 6.583 15.758 3.452 1.00 91.06 83 GLU A CA 1
ATOM 645 C C . GLU A 1 83 ? 5.220 15.255 2.972 1.00 91.06 83 GLU A C 1
ATOM 647 O O . GLU A 1 83 ? 4.189 15.830 3.330 1.00 91.06 83 GLU A O 1
ATOM 652 N N . MET A 1 84 ? 5.196 14.132 2.248 1.00 93.06 84 MET A N 1
ATOM 653 C CA . MET A 1 84 ? 3.948 13.509 1.809 1.00 93.06 84 MET A CA 1
ATOM 654 C C . MET A 1 84 ? 3.089 13.038 2.987 1.00 93.06 84 MET A C 1
ATOM 656 O O . MET A 1 84 ? 1.873 13.220 2.962 1.00 93.06 84 MET A O 1
ATOM 660 N N . PHE A 1 85 ? 3.700 12.505 4.050 1.00 90.38 85 PHE A N 1
ATOM 661 C CA . PHE A 1 85 ? 2.986 12.152 5.279 1.00 90.38 85 PHE A CA 1
ATOM 662 C C . PHE A 1 85 ? 2.363 13.380 5.962 1.00 90.38 85 PHE A C 1
ATOM 664 O O . PHE A 1 85 ? 1.189 13.367 6.336 1.00 90.38 85 PHE A O 1
ATOM 671 N N . LYS A 1 86 ? 3.113 14.484 6.079 1.00 91.75 86 LYS A N 1
ATOM 672 C CA . LYS A 1 86 ? 2.594 15.747 6.634 1.00 91.75 86 LYS A CA 1
ATOM 673 C C . LYS A 1 86 ? 1.443 16.313 5.803 1.00 91.75 86 LYS A C 1
ATOM 675 O O . LYS A 1 86 ? 0.541 16.925 6.371 1.00 91.75 86 LYS A O 1
ATOM 680 N N . LEU A 1 87 ? 1.462 16.114 4.486 1.00 92.44 87 LEU A N 1
ATOM 681 C CA . LEU A 1 87 ? 0.369 16.503 3.598 1.00 92.44 87 LEU A CA 1
ATOM 682 C C . LEU A 1 87 ? -0.863 15.594 3.758 1.00 92.44 87 LEU A C 1
ATOM 684 O O . LEU A 1 87 ? -1.980 16.099 3.702 1.00 92.44 87 LEU A O 1
ATOM 688 N N . SER A 1 88 ? -0.677 14.289 3.996 1.00 90.44 88 SER A N 1
ATOM 689 C CA . SER A 1 88 ? -1.782 13.325 4.120 1.00 90.44 88 SER A CA 1
ATOM 690 C C . SER A 1 88 ? -2.540 13.382 5.451 1.00 90.44 88 SER A C 1
ATOM 692 O O . SER A 1 88 ? -3.672 12.916 5.520 1.00 90.44 88 SER A O 1
ATOM 694 N N . CYS A 1 89 ? -1.923 13.896 6.521 1.00 86.88 89 CYS A N 1
ATOM 695 C CA . CYS A 1 89 ? -2.498 13.854 7.873 1.00 86.88 89 CYS A CA 1
ATOM 696 C C . CYS A 1 89 ? -3.693 14.803 8.115 1.00 86.88 89 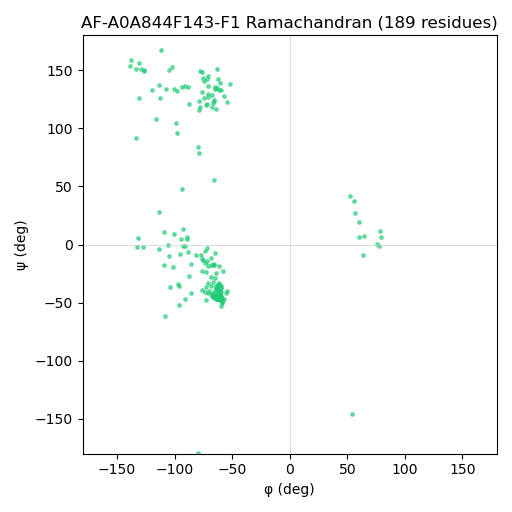CYS A C 1
ATOM 698 O O . CYS A 1 89 ? -4.678 14.355 8.706 1.00 86.88 89 CYS A O 1
ATOM 700 N N . PRO A 1 90 ? -3.650 16.098 7.741 1.00 91.94 90 PRO A N 1
ATOM 701 C CA . PRO A 1 90 ? -4.736 17.027 8.052 1.00 91.94 90 PRO A CA 1
ATOM 702 C C . PRO A 1 90 ? -5.940 16.816 7.132 1.00 91.94 90 PRO A C 1
ATOM 704 O O . PRO A 1 90 ? -5.802 16.817 5.907 1.00 91.94 90 PRO A O 1
ATOM 707 N N . LYS A 1 91 ? -7.145 16.725 7.706 1.00 88.94 91 LYS A N 1
ATOM 708 C CA . LYS A 1 91 ? -8.389 16.550 6.936 1.00 88.94 91 LYS A CA 1
ATOM 709 C C . LYS A 1 91 ? -8.656 17.737 6.008 1.00 88.94 91 LYS A C 1
ATOM 711 O O . LYS A 1 91 ? -9.153 17.570 4.900 1.00 88.94 91 LYS A O 1
ATOM 716 N N . GLU A 1 92 ? -8.274 18.936 6.429 1.00 94.62 92 GLU A N 1
ATOM 717 C CA . GLU A 1 92 ? -8.416 20.171 5.658 1.00 94.62 92 GLU A CA 1
ATOM 718 C C . GLU A 1 92 ? -7.570 20.148 4.376 1.00 94.62 92 GLU A C 1
ATOM 720 O O . GLU A 1 92 ? -7.910 20.813 3.400 1.00 94.62 92 GLU A O 1
ATOM 725 N N . LYS A 1 93 ? -6.492 19.353 4.355 1.00 94.19 93 LYS A N 1
ATOM 726 C CA . LYS A 1 93 ? -5.597 19.195 3.205 1.00 94.19 93 LYS A CA 1
ATOM 727 C C . LYS A 1 93 ? -5.949 18.013 2.307 1.00 94.19 93 LYS A C 1
ATOM 729 O O . LYS A 1 93 ? -5.242 17.776 1.332 1.00 94.19 93 LYS A O 1
ATOM 734 N N . GLU A 1 94 ? -7.047 17.299 2.559 1.00 93.25 94 GLU A N 1
ATOM 735 C CA . GLU A 1 94 ? -7.409 16.104 1.784 1.00 93.25 94 GLU A CA 1
ATOM 736 C C . GLU A 1 94 ? -7.484 16.391 0.273 1.00 93.25 94 GLU A C 1
ATOM 738 O O . GLU A 1 94 ? -7.026 15.599 -0.549 1.00 93.25 94 GLU A O 1
ATOM 743 N N . GLN A 1 95 ? -8.026 17.547 -0.118 1.00 95.06 95 GLN A N 1
ATOM 744 C CA . GLN A 1 95 ? -8.110 17.943 -1.527 1.00 95.06 95 GLN A CA 1
ATOM 745 C C . GLN A 1 95 ? -6.728 18.209 -2.143 1.00 95.06 95 GLN A C 1
ATOM 747 O O . GLN A 1 95 ? -6.461 17.768 -3.261 1.00 95.06 95 GLN A O 1
ATOM 752 N N . GLU A 1 96 ? -5.850 18.897 -1.412 1.00 97.00 96 GLU A N 1
ATOM 753 C CA . GLU A 1 96 ? -4.472 19.189 -1.825 1.00 97.00 96 GLU A CA 1
ATOM 754 C C . GLU A 1 96 ? -3.665 17.893 -1.972 1.00 97.00 96 GLU A C 1
ATOM 756 O O . GLU A 1 96 ? -3.029 17.662 -3.001 1.00 97.00 96 GLU A O 1
ATOM 761 N N . PHE A 1 97 ? -3.777 17.004 -0.985 1.00 96.19 97 PHE A N 1
ATOM 762 C CA . PHE A 1 97 ? -3.168 15.681 -0.991 1.00 96.19 97 PHE A CA 1
ATOM 763 C C . PHE A 1 97 ? -3.641 14.832 -2.178 1.00 96.19 97 PHE A C 1
ATOM 765 O O . PHE A 1 97 ? -2.821 14.287 -2.917 1.00 96.19 97 PHE A O 1
ATOM 772 N N . ASN A 1 98 ? -4.955 14.766 -2.411 1.00 96.56 98 ASN A N 1
ATOM 773 C CA . ASN A 1 98 ? -5.531 14.027 -3.535 1.00 96.56 98 ASN A CA 1
ATOM 774 C C . ASN A 1 98 ? -5.038 14.575 -4.880 1.00 96.56 98 ASN A C 1
ATOM 776 O O . ASN A 1 98 ? -4.655 13.801 -5.755 1.00 96.56 98 ASN A O 1
ATOM 780 N N . LYS A 1 99 ? -4.994 15.905 -5.036 1.00 97.69 99 LYS A N 1
ATOM 781 C CA . LYS A 1 99 ? -4.471 16.548 -6.246 1.00 97.69 99 LYS A CA 1
ATOM 782 C C . LYS A 1 99 ? -3.006 16.180 -6.483 1.00 97.69 99 LYS A C 1
ATOM 784 O O . LYS A 1 99 ? -2.653 15.815 -7.601 1.00 97.69 99 LYS A O 1
ATOM 789 N N . LYS A 1 100 ? -2.176 16.228 -5.436 1.00 97.81 100 LYS A N 1
ATOM 790 C CA . LYS A 1 100 ? -0.765 15.828 -5.509 1.00 97.81 100 LYS A CA 1
ATOM 791 C C . LYS A 1 100 ? -0.622 14.355 -5.903 1.00 97.81 100 LYS A C 1
ATOM 793 O O . LYS A 1 100 ? 0.197 14.035 -6.753 1.00 97.81 100 LYS A O 1
ATOM 798 N N . CYS A 1 101 ? -1.435 13.460 -5.344 1.00 97.81 101 CYS A N 1
ATOM 799 C CA . CYS A 1 101 ? -1.400 12.039 -5.696 1.00 97.81 101 CYS A CA 1
ATOM 800 C C . CYS A 1 101 ? -1.759 11.789 -7.170 1.00 97.81 101 CYS A C 1
ATOM 802 O O . CYS A 1 101 ? -1.082 11.004 -7.833 1.00 97.81 101 CYS A O 1
ATOM 804 N N . ILE A 1 102 ? -2.779 12.478 -7.693 1.00 98.25 102 ILE A N 1
ATOM 805 C CA . ILE A 1 102 ? -3.165 12.402 -9.111 1.00 98.25 102 ILE A CA 1
ATOM 806 C C . ILE A 1 102 ? -2.027 12.912 -10.001 1.00 98.25 102 ILE A C 1
ATOM 808 O O . ILE A 1 102 ? -1.630 12.213 -10.926 1.00 98.25 102 ILE A O 1
ATOM 812 N N . GLU A 1 103 ? -1.435 14.065 -9.672 1.00 98.12 103 GLU A N 1
ATOM 813 C CA . GLU A 1 103 ? -0.282 14.615 -10.402 1.00 98.12 103 GLU A CA 1
ATOM 814 C C . GLU A 1 103 ? 0.877 13.606 -10.476 1.00 98.12 103 GLU A C 1
ATOM 816 O O . GLU A 1 103 ? 1.506 13.445 -11.523 1.00 98.12 103 GLU A O 1
ATOM 821 N N . LEU A 1 104 ? 1.160 12.899 -9.376 1.00 98.06 104 LEU A N 1
ATOM 822 C CA . LEU A 1 104 ? 2.192 11.862 -9.341 1.00 98.06 104 LEU A CA 1
ATOM 823 C C . LEU A 1 104 ? 1.816 10.651 -10.201 1.00 98.06 104 LEU A C 1
ATOM 825 O O . LEU A 1 104 ? 2.658 10.157 -10.950 1.00 98.06 104 LEU A O 1
ATOM 829 N N . ALA A 1 105 ? 0.571 10.184 -10.130 1.00 98.25 105 ALA A N 1
ATOM 830 C CA . ALA A 1 105 ? 0.106 9.074 -10.955 1.00 98.25 105 ALA A CA 1
ATOM 831 C C . ALA A 1 105 ? 0.158 9.415 -12.452 1.00 98.25 105 ALA A C 1
ATOM 833 O O . ALA A 1 105 ? 0.589 8.590 -13.249 1.00 98.25 105 ALA A O 1
ATOM 834 N N . GLU A 1 106 ? -0.194 10.638 -12.842 1.00 97.69 106 GLU A N 1
ATOM 835 C CA . GLU A 1 106 ? -0.084 11.100 -14.229 1.00 97.69 106 GLU A CA 1
ATOM 836 C C . GLU A 1 106 ? 1.380 11.232 -14.673 1.00 97.69 106 GLU A C 1
ATOM 838 O O . GLU A 1 106 ? 1.743 10.769 -15.756 1.00 97.69 106 GLU A O 1
ATOM 843 N N . ARG A 1 107 ? 2.241 11.809 -13.822 1.00 97.75 107 ARG A N 1
ATOM 844 C CA . ARG A 1 107 ? 3.665 12.033 -14.120 1.00 97.75 107 ARG A CA 1
ATOM 845 C C . ARG A 1 107 ? 4.455 10.734 -14.259 1.00 97.75 107 ARG A C 1
ATOM 847 O O . ARG A 1 107 ? 5.262 10.615 -15.176 1.00 97.75 107 ARG A O 1
ATOM 854 N N . TYR A 1 108 ? 4.261 9.793 -13.338 1.00 97.06 108 TYR A N 1
ATOM 855 C CA . TYR A 1 108 ? 5.056 8.562 -13.254 1.00 97.06 108 TYR A CA 1
ATOM 856 C C . TYR A 1 108 ? 4.336 7.342 -13.844 1.00 97.06 108 TYR A C 1
ATOM 858 O O . TYR A 1 108 ? 4.972 6.349 -14.177 1.00 97.06 108 TYR A O 1
ATOM 866 N N . GLY A 1 109 ? 3.011 7.390 -13.990 1.00 94.88 109 GLY A N 1
ATOM 867 C CA . GLY A 1 109 ? 2.193 6.243 -14.387 1.00 94.88 109 GLY A CA 1
ATOM 868 C C . GLY A 1 109 ? 1.993 6.054 -15.885 1.00 94.88 109 GLY A C 1
ATOM 869 O O . GLY A 1 109 ? 1.230 5.171 -16.270 1.00 94.88 109 GLY A O 1
ATOM 870 N N . HIS A 1 110 ? 2.659 6.842 -16.735 1.00 93.56 110 HIS A N 1
ATOM 871 C CA . HIS A 1 110 ? 2.636 6.686 -18.197 1.00 93.56 110 HIS A CA 1
ATOM 872 C C . HIS A 1 110 ? 1.215 6.620 -18.796 1.00 93.56 110 HIS A C 1
ATOM 874 O O . HIS A 1 110 ? 0.935 5.803 -19.670 1.00 93.56 110 HIS A O 1
ATOM 880 N N . GLY A 1 111 ? 0.304 7.468 -18.308 1.00 94.12 111 GLY A N 1
ATOM 881 C CA . GLY A 1 111 ? -1.070 7.556 -18.820 1.00 94.12 111 GLY A CA 1
ATOM 882 C C . GLY A 1 111 ? -2.022 6.453 -18.346 1.00 94.12 111 GLY A C 1
ATOM 883 O O . GLY A 1 111 ? -3.117 6.334 -18.882 1.00 94.12 111 GLY A O 1
ATOM 884 N N . GLN A 1 112 ? -1.640 5.655 -17.344 1.00 96.94 112 GLN A N 1
ATOM 885 C CA . GLN A 1 112 ? -2.515 4.627 -16.760 1.00 96.94 112 GLN A CA 1
ATOM 886 C C . GLN A 1 112 ? -3.591 5.186 -15.822 1.00 96.94 112 GLN A C 1
ATOM 888 O O . GLN A 1 112 ? -4.492 4.442 -15.428 1.00 96.94 112 GLN A O 1
ATOM 893 N N . PHE A 1 113 ? -3.484 6.458 -15.429 1.00 98.12 113 PHE A N 1
ATOM 894 C CA . PHE A 1 113 ? -4.389 7.053 -14.458 1.00 98.12 113 PHE A CA 1
ATOM 895 C C . PHE A 1 113 ? -5.832 7.038 -14.964 1.00 98.12 113 PHE A C 1
ATOM 897 O O . PHE A 1 113 ? -6.129 7.436 -16.090 1.00 98.12 113 PHE A O 1
ATOM 904 N N . SER A 1 114 ? -6.736 6.612 -14.089 1.00 97.19 114 SER A N 1
ATOM 905 C CA . SER A 1 114 ? -8.165 6.568 -14.344 1.00 97.19 114 SER A CA 1
ATOM 906 C C . SER A 1 114 ? -8.905 7.211 -13.184 1.00 97.19 114 SER A C 1
ATOM 908 O O . SER A 1 114 ? -8.758 6.824 -12.021 1.00 97.19 114 SER A O 1
ATOM 910 N N . LYS A 1 115 ? -9.756 8.185 -13.515 1.00 97.19 115 LYS A N 1
ATOM 911 C CA . LYS A 1 115 ? -10.629 8.832 -12.535 1.00 97.19 115 LYS A CA 1
ATOM 912 C C . LYS A 1 115 ? -11.571 7.821 -11.874 1.00 97.19 115 LYS A C 1
ATOM 914 O O . LYS A 1 115 ? -11.797 7.904 -10.672 1.00 97.19 115 LYS A O 1
ATOM 919 N N . GLU A 1 116 ? -12.064 6.851 -12.641 1.00 97.31 116 GLU A N 1
ATOM 920 C CA . GLU A 1 116 ? -12.918 5.775 -12.134 1.00 97.31 116 GLU A CA 1
ATOM 921 C C . GLU A 1 116 ? -12.176 4.927 -11.091 1.00 97.31 116 GLU A C 1
ATOM 923 O O . GLU A 1 116 ? -12.700 4.650 -10.014 1.00 97.31 116 GLU A O 1
ATOM 928 N N . ASP A 1 117 ? -10.920 4.563 -11.358 1.00 97.50 117 ASP A N 1
ATOM 929 C CA . ASP A 1 117 ? -10.121 3.776 -10.417 1.00 97.50 117 ASP A CA 1
ATOM 930 C C . ASP A 1 117 ? -9.764 4.561 -9.150 1.00 97.50 117 ASP A C 1
ATOM 932 O O . ASP A 1 117 ? -9.754 3.989 -8.057 1.00 97.50 117 ASP A O 1
ATOM 936 N N . PHE A 1 118 ? -9.509 5.866 -9.276 1.00 97.38 118 PHE A N 1
ATOM 937 C CA . PHE A 1 118 ? -9.316 6.765 -8.136 1.00 97.38 118 PHE A CA 1
ATOM 938 C C . PHE A 1 118 ? -10.569 6.829 -7.248 1.00 97.38 118 PHE A C 1
ATOM 940 O O . PHE A 1 118 ? -10.486 6.649 -6.031 1.00 97.38 118 PHE A O 1
ATOM 947 N N . GLU A 1 119 ? -11.751 7.017 -7.841 1.00 96.88 119 GLU A N 1
ATOM 948 C CA . GLU A 1 119 ? -13.024 7.041 -7.111 1.00 96.88 119 GLU A CA 1
ATOM 949 C C . GLU A 1 119 ? -13.325 5.689 -6.446 1.00 96.88 119 GLU A C 1
ATOM 951 O O . GLU A 1 119 ? -13.654 5.640 -5.256 1.00 96.88 119 GLU A O 1
ATOM 956 N N . ASN A 1 120 ? -13.112 4.584 -7.166 1.00 96.00 120 ASN A N 1
ATOM 957 C CA . ASN A 1 120 ? -13.262 3.226 -6.644 1.00 96.00 120 ASN A CA 1
ATOM 958 C C . ASN A 1 120 ? -12.332 2.959 -5.453 1.00 96.00 120 ASN A C 1
ATOM 960 O O . ASN A 1 120 ? -12.734 2.339 -4.464 1.00 96.00 120 ASN A O 1
ATOM 964 N N . GLN A 1 121 ? -11.089 3.436 -5.514 1.00 96.06 121 GLN A N 1
ATOM 965 C CA . GLN A 1 121 ? -10.143 3.340 -4.407 1.00 96.06 121 GLN A CA 1
ATOM 966 C C . GLN A 1 121 ? -10.621 4.138 -3.184 1.00 96.06 121 GLN A C 1
ATOM 968 O O . GLN A 1 121 ? -10.588 3.608 -2.071 1.00 96.06 121 GLN A O 1
ATOM 973 N N . LYS A 1 122 ? -11.110 5.374 -3.364 1.00 94.88 122 LYS A N 1
ATOM 974 C CA . LYS A 1 122 ? -11.674 6.171 -2.258 1.00 94.88 122 LYS A CA 1
ATOM 975 C C . LYS A 1 122 ? -12.882 5.490 -1.621 1.00 94.88 122 LYS A C 1
ATOM 977 O O . LYS A 1 122 ? -12.977 5.435 -0.397 1.00 94.88 122 LYS A O 1
ATOM 982 N N . TYR A 1 123 ? -13.775 4.934 -2.436 1.00 95.19 123 TYR A N 1
ATOM 983 C CA . TYR A 1 123 ? -14.931 4.185 -1.953 1.00 95.19 123 TYR A CA 1
ATOM 984 C C . TYR A 1 123 ? -14.511 2.984 -1.094 1.00 95.19 123 TYR A C 1
ATOM 986 O O . TYR A 1 123 ? -14.981 2.840 0.034 1.00 95.19 123 TYR A O 1
ATOM 994 N N . LYS A 1 124 ? -13.569 2.163 -1.579 1.00 95.44 124 LYS A N 1
ATOM 995 C CA . LYS A 1 124 ? -13.044 1.007 -0.833 1.00 95.44 124 LYS A CA 1
ATOM 996 C C . LYS A 1 124 ? -12.363 1.415 0.478 1.00 95.44 124 LYS A C 1
ATOM 998 O O . LYS A 1 124 ? -12.543 0.728 1.480 1.00 95.44 124 LYS A O 1
ATOM 1003 N N . LEU A 1 125 ? -11.605 2.515 0.489 1.00 91.69 125 LEU A N 1
ATOM 1004 C CA . LEU A 1 125 ? -10.981 3.038 1.709 1.00 91.69 125 LEU A CA 1
ATOM 1005 C C . LEU A 1 125 ? -12.039 3.474 2.731 1.00 91.69 125 LEU A C 1
ATOM 1007 O O . LEU A 1 125 ? -11.969 3.072 3.890 1.00 91.69 125 LEU A O 1
ATOM 1011 N N . ASN A 1 126 ? -13.048 4.230 2.292 1.00 92.56 126 ASN A N 1
ATOM 1012 C CA . ASN A 1 126 ? -14.145 4.661 3.157 1.00 92.56 126 ASN A CA 1
ATOM 1013 C C . ASN A 1 126 ? -14.903 3.464 3.739 1.00 92.56 126 ASN A C 1
ATOM 1015 O O . ASN A 1 126 ? -15.134 3.430 4.942 1.00 92.56 126 ASN A O 1
ATOM 1019 N N . LEU A 1 127 ? -15.213 2.450 2.921 1.00 93.81 127 LEU A N 1
ATOM 1020 C CA . LEU A 1 127 ? -15.827 1.209 3.397 1.00 93.81 127 LEU A CA 1
ATOM 1021 C C . LEU A 1 127 ? -14.984 0.515 4.473 1.00 93.81 127 LEU A C 1
ATOM 1023 O O . LEU A 1 127 ? -15.526 0.122 5.502 1.00 93.81 127 LEU A O 1
ATOM 1027 N N . LYS A 1 128 ? -13.666 0.378 4.260 1.00 93.12 128 LYS A N 1
ATOM 1028 C CA . LYS A 1 128 ? -12.759 -0.230 5.248 1.00 93.12 128 LYS A CA 1
ATOM 1029 C C . LYS A 1 128 ? -12.781 0.530 6.573 1.00 93.12 128 LYS A C 1
ATOM 1031 O O . LYS A 1 128 ? -12.911 -0.095 7.620 1.00 93.12 128 LYS A O 1
ATOM 1036 N N . VAL A 1 129 ? -12.689 1.861 6.528 1.00 90.69 129 VAL A N 1
ATOM 1037 C CA . VAL A 1 129 ? -12.720 2.711 7.729 1.00 90.69 129 VAL A CA 1
ATOM 1038 C C . VAL A 1 129 ? -14.069 2.604 8.436 1.00 90.69 129 VAL A C 1
ATOM 1040 O O . VAL A 1 129 ? -14.099 2.400 9.644 1.00 90.69 129 VAL A O 1
ATOM 1043 N N . THR A 1 130 ? -15.182 2.685 7.705 1.00 93.12 130 THR A N 1
ATOM 1044 C CA . THR A 1 130 ? -16.527 2.544 8.278 1.00 93.12 130 THR A CA 1
ATOM 1045 C C . THR A 1 130 ? -16.716 1.181 8.939 1.00 93.12 130 THR A C 1
ATOM 1047 O O . THR A 1 130 ? -17.207 1.120 10.061 1.00 93.12 130 THR A O 1
ATOM 1050 N N . ASN A 1 131 ? -16.288 0.095 8.292 1.00 93.25 131 ASN A N 1
ATOM 1051 C CA . ASN A 1 131 ? -16.373 -1.244 8.872 1.00 93.25 131 ASN A CA 1
ATOM 1052 C C . ASN A 1 131 ? -15.514 -1.363 10.135 1.00 93.25 131 ASN A C 1
ATOM 1054 O O . ASN A 1 131 ? -16.008 -1.839 11.152 1.00 93.25 131 ASN A O 1
ATOM 1058 N N . TRP A 1 132 ? -14.277 -0.856 10.104 1.00 92.00 132 TRP A N 1
ATOM 1059 C CA . TRP A 1 132 ? -13.397 -0.845 11.273 1.00 92.00 132 TRP A CA 1
ATOM 1060 C C . TRP A 1 132 ? -14.010 -0.066 12.447 1.00 92.00 132 TRP A C 1
ATOM 1062 O O . TRP A 1 132 ? -14.023 -0.575 13.567 1.00 92.00 132 TRP A O 1
ATOM 1072 N N . ILE A 1 133 ? -14.578 1.124 12.198 1.00 91.06 133 ILE A N 1
ATOM 1073 C CA . ILE A 1 133 ? -15.284 1.915 13.221 1.00 91.06 133 ILE A CA 1
ATOM 1074 C C . ILE A 1 133 ? -16.451 1.107 13.795 1.00 91.06 133 ILE A C 1
ATOM 1076 O O . ILE A 1 133 ? -16.531 0.943 15.008 1.00 91.06 133 ILE A O 1
ATOM 1080 N N . ASN A 1 134 ? -17.309 0.542 12.942 1.00 90.38 134 ASN A N 1
ATOM 1081 C CA . ASN A 1 134 ? -18.477 -0.228 13.374 1.00 90.38 134 ASN A CA 1
ATOM 1082 C C . ASN A 1 134 ? -18.087 -1.455 14.220 1.00 90.38 134 ASN A C 1
ATOM 1084 O O . ASN A 1 134 ? -18.754 -1.775 15.204 1.00 90.38 134 ASN A O 1
ATOM 1088 N N . GLU A 1 135 ? -17.008 -2.154 13.865 1.00 91.19 135 GLU A N 1
ATOM 1089 C CA . GLU A 1 135 ? -16.498 -3.299 14.629 1.00 91.19 135 GLU A CA 1
ATOM 1090 C C . GLU A 1 135 ? -16.001 -2.886 16.025 1.00 91.19 135 GLU A C 1
ATOM 1092 O O . GLU A 1 135 ? -16.258 -3.589 17.004 1.00 91.19 135 GLU A O 1
ATOM 1097 N N . HIS A 1 136 ? -15.346 -1.726 16.145 1.00 82.44 136 HIS A N 1
ATOM 1098 C CA . HIS A 1 136 ? -14.752 -1.255 17.404 1.00 82.44 136 HIS A CA 1
ATOM 1099 C C . HIS A 1 136 ? -15.734 -0.469 18.290 1.00 82.44 136 HIS A C 1
ATOM 1101 O O . HIS A 1 136 ? -15.636 -0.512 19.520 1.00 82.44 136 HIS A O 1
ATOM 1107 N N . GLU A 1 137 ? -16.742 0.182 17.708 1.00 78.88 137 GLU A N 1
ATOM 1108 C CA . GLU A 1 137 ? -17.872 0.747 18.454 1.00 78.88 137 GLU A CA 1
ATOM 1109 C C . GLU A 1 137 ? -18.673 -0.356 19.166 1.00 78.88 137 GLU A C 1
ATOM 1111 O O . GLU A 1 137 ? -19.065 -0.186 20.320 1.00 78.88 137 GLU A O 1
ATOM 1116 N N . ASN A 1 138 ? -18.819 -1.534 18.549 1.00 57.50 138 ASN A N 1
ATOM 1117 C CA . ASN A 1 138 ? -19.488 -2.679 19.177 1.00 57.50 138 ASN A CA 1
ATOM 1118 C C . ASN A 1 138 ? -18.661 -3.357 20.289 1.00 57.50 138 ASN A C 1
ATOM 1120 O O . ASN A 1 138 ? -19.235 -3.980 21.181 1.00 57.50 138 ASN A O 1
ATOM 1124 N N . GLN A 1 139 ? -17.329 -3.221 20.292 1.00 56.84 139 GLN A N 1
ATOM 1125 C CA . GLN A 1 139 ? -16.464 -3.800 21.334 1.00 56.84 139 GLN A CA 1
ATOM 1126 C C . GLN A 1 139 ? -16.295 -2.901 22.574 1.00 56.84 139 GLN A C 1
ATOM 1128 O O . GLN A 1 139 ? -15.912 -3.389 23.636 1.00 56.84 139 GLN A O 1
ATOM 1133 N N . SER A 1 140 ? -16.620 -1.607 22.484 1.00 51.75 140 SER A N 1
ATOM 1134 C CA . SER A 1 140 ? -16.432 -0.631 23.574 1.00 51.75 140 SER A CA 1
ATOM 1135 C C . SER A 1 140 ? -17.616 -0.505 24.550 1.00 51.75 140 SER A C 1
ATOM 1137 O O . SER A 1 140 ? -17.553 0.281 25.496 1.00 51.75 140 SER A O 1
ATOM 1139 N N . GLN A 1 141 ? -18.665 -1.324 24.409 1.00 49.25 141 GLN A N 1
ATOM 1140 C CA . GLN A 1 141 ? -19.801 -1.367 25.344 1.00 49.25 141 GLN A CA 1
ATOM 1141 C C . GLN A 1 141 ? -19.667 -2.424 26.455 1.00 49.25 141 GLN A C 1
ATOM 1143 O O . GLN A 1 141 ? -20.617 -3.139 26.768 1.00 49.25 141 GLN A O 1
ATOM 1148 N N . GLN A 1 142 ? -18.519 -2.503 27.126 1.00 50.97 142 GLN A N 1
ATOM 1149 C CA . GLN A 1 142 ? -18.556 -2.840 28.552 1.00 50.97 142 GLN A CA 1
ATOM 1150 C C . GLN A 1 142 ? -18.454 -1.503 29.283 1.00 50.97 142 GLN A C 1
ATOM 1152 O O . GLN A 1 142 ? -17.348 -0.973 29.410 1.00 50.97 142 GLN A O 1
ATOM 1157 N N . PRO A 1 143 ? -19.575 -0.878 29.697 1.00 54.41 143 PRO A N 1
ATOM 1158 C CA . PRO A 1 143 ? -19.473 0.271 30.580 1.00 54.41 143 PRO A CA 1
ATOM 1159 C C . PRO A 1 143 ? -18.591 -0.144 31.762 1.00 54.41 143 PRO A C 1
ATOM 1161 O O . PRO A 1 143 ? -18.728 -1.260 32.262 1.00 54.41 143 PRO A O 1
ATOM 1164 N N . ASN A 1 144 ? -17.686 0.734 32.206 1.00 66.38 144 ASN A N 1
ATOM 1165 C CA . ASN A 1 144 ? -16.952 0.588 33.469 1.00 66.38 144 ASN A CA 1
ATOM 1166 C C . ASN A 1 144 ? -17.942 0.697 34.647 1.00 66.38 144 ASN A C 1
ATOM 1168 O O . ASN A 1 144 ? -17.845 1.576 35.505 1.00 66.38 144 ASN A O 1
ATOM 1172 N N . THR A 1 145 ? -18.974 -0.139 34.640 1.00 70.75 145 THR A N 1
ATOM 1173 C CA . THR A 1 145 ? -19.957 -0.278 35.688 1.00 70.75 145 THR A CA 1
ATOM 1174 C C . THR A 1 145 ? -19.232 -0.980 36.819 1.00 70.75 145 THR A C 1
ATOM 1176 O O . THR A 1 145 ? -18.713 -2.075 36.624 1.00 70.75 145 THR A O 1
ATOM 1179 N N . PRO A 1 146 ? -19.131 -0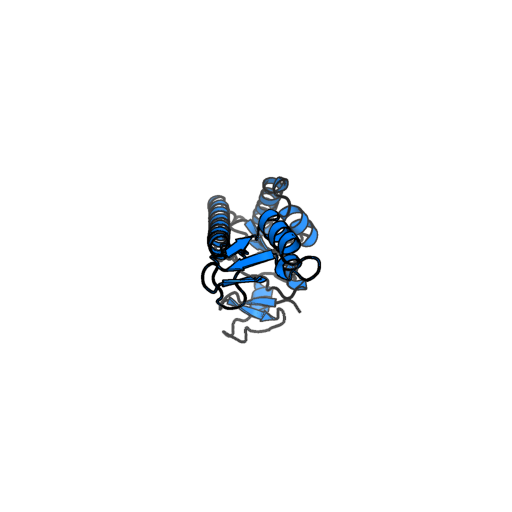.363 38.003 1.00 79.44 146 PRO A N 1
ATOM 1180 C CA . PRO A 1 146 ? -18.492 -1.030 39.117 1.00 79.44 146 PRO A CA 1
ATOM 1181 C C . PRO A 1 146 ? -19.249 -2.330 39.415 1.00 79.44 146 PRO A C 1
ATOM 1183 O O . PRO A 1 146 ? -20.478 -2.346 39.488 1.00 79.44 146 PRO A O 1
ATOM 1186 N N . HIS A 1 147 ? -18.506 -3.419 39.573 1.00 87.25 147 HIS A N 1
ATOM 1187 C CA . HIS A 1 147 ? -19.045 -4.725 39.930 1.00 87.25 147 HIS A CA 1
ATOM 1188 C C . HIS A 1 147 ? -18.800 -4.996 41.410 1.00 87.25 147 HIS A C 1
ATOM 1190 O O . HIS A 1 147 ? -17.840 -4.504 42.007 1.00 87.25 147 HIS A O 1
ATOM 1196 N N . CYS A 1 148 ? -19.657 -5.813 42.013 1.00 90.38 148 CYS A 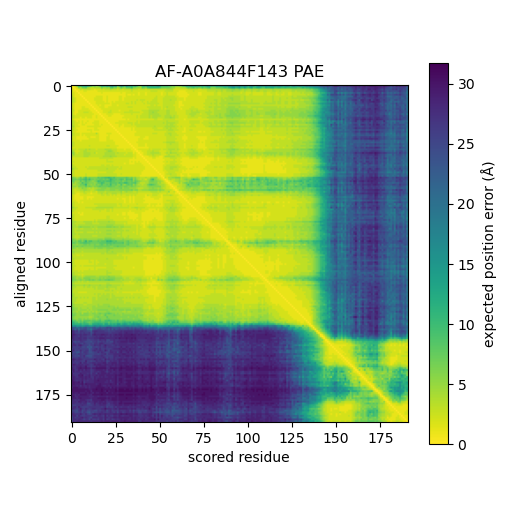N 1
ATOM 1197 C CA . CYS A 1 148 ? -19.400 -6.331 43.345 1.00 90.38 148 CYS A CA 1
ATOM 1198 C C . CYS A 1 148 ? -18.166 -7.256 43.330 1.00 90.38 148 CYS A C 1
ATOM 1200 O O . CYS A 1 148 ? -18.207 -8.276 42.643 1.00 90.38 148 CYS A O 1
ATOM 1202 N N . PRO A 1 149 ? -17.118 -7.005 44.134 1.00 88.06 149 PRO A N 1
ATOM 1203 C CA . PRO A 1 149 ? -15.914 -7.845 44.153 1.00 88.06 149 PRO A CA 1
ATOM 1204 C C . PRO A 1 149 ? -16.154 -9.254 44.722 1.00 88.06 149 PRO A C 1
ATOM 1206 O O . PRO A 1 149 ? -15.289 -10.115 44.617 1.00 88.06 149 PRO A O 1
ATOM 1209 N N . THR A 1 150 ? -17.314 -9.504 45.338 1.00 91.94 150 THR A N 1
ATOM 1210 C CA . THR A 1 150 ? -17.658 -10.800 45.942 1.00 91.94 150 THR A CA 1
ATOM 1211 C C . THR A 1 150 ? -18.480 -11.695 45.016 1.00 91.94 150 THR A C 1
ATOM 1213 O O . THR A 1 150 ? -18.317 -12.907 45.054 1.00 91.94 150 THR A O 1
ATOM 1216 N N . CYS A 1 151 ? -19.381 -11.132 44.202 1.00 91.88 151 CYS A N 1
ATOM 1217 C CA . CYS A 1 151 ? -20.292 -11.922 43.355 1.00 91.88 151 CYS A CA 1
ATOM 1218 C C . CYS A 1 151 ? -20.364 -11.456 41.895 1.00 91.88 151 CYS A C 1
ATOM 1220 O O . CYS A 1 151 ? -21.200 -11.938 41.137 1.00 91.88 151 CYS A O 1
ATOM 1222 N N . ASN A 1 152 ? -19.530 -10.487 41.515 1.00 85.69 152 ASN A N 1
ATOM 1223 C CA . ASN A 1 152 ? -19.445 -9.882 40.186 1.00 85.69 152 ASN A CA 1
ATOM 1224 C C . ASN A 1 152 ? -20.729 -9.195 39.668 1.00 85.69 152 ASN A C 1
ATOM 1226 O O . ASN A 1 152 ? -20.784 -8.735 38.528 1.00 85.69 152 ASN A O 1
ATOM 1230 N N . SER A 1 153 ? -21.765 -9.081 40.505 1.00 88.06 153 SER A N 1
ATOM 1231 C CA . SER A 1 153 ? -23.022 -8.422 40.146 1.00 88.06 153 SER A CA 1
ATOM 1232 C C . SER A 1 153 ? -22.821 -6.928 39.875 1.00 88.06 153 SER A C 1
ATOM 1234 O O . SER A 1 153 ? -22.165 -6.237 40.657 1.00 88.06 153 SER A O 1
ATOM 1236 N N . THR A 1 154 ? -23.435 -6.428 38.801 1.00 88.44 154 THR A N 1
ATOM 1237 C CA . THR A 1 154 ? -23.582 -4.992 38.491 1.00 88.44 154 THR A CA 1
ATOM 1238 C C . THR A 1 154 ? -24.742 -4.338 39.241 1.00 88.44 154 THR A C 1
ATOM 1240 O O . THR A 1 154 ? -24.882 -3.117 39.214 1.00 88.44 154 THR A O 1
ATOM 1243 N N . ASN A 1 155 ? -25.589 -5.124 39.918 1.00 89.94 155 ASN A N 1
ATOM 1244 C CA . ASN A 1 155 ? -26.732 -4.623 40.678 1.00 89.94 155 ASN A CA 1
ATOM 1245 C C . ASN A 1 155 ? -26.265 -4.074 42.032 1.00 89.94 155 ASN A C 1
ATOM 1247 O O . ASN A 1 155 ? -26.321 -4.744 43.070 1.00 89.94 155 ASN A O 1
ATOM 1251 N N . ILE A 1 156 ? -25.727 -2.860 41.993 1.00 89.00 156 ILE A N 1
ATOM 1252 C CA . ILE A 1 156 ? -25.104 -2.178 43.122 1.00 89.00 156 ILE A CA 1
ATOM 1253 C C . ILE A 1 156 ? -25.664 -0.758 43.235 1.00 89.00 156 ILE A C 1
ATOM 1255 O O . ILE A 1 156 ? -26.115 -0.175 42.249 1.00 89.00 156 ILE A O 1
ATOM 1259 N N . HIS A 1 157 ? -25.608 -0.162 44.422 1.00 89.50 157 HIS A N 1
ATOM 1260 C CA . HIS A 1 157 ? -25.975 1.241 44.610 1.00 89.50 157 HIS A CA 1
ATOM 1261 C C . HIS A 1 157 ? -25.006 1.955 45.555 1.00 89.50 157 HIS A C 1
ATOM 1263 O O . HIS A 1 157 ? -24.366 1.331 46.404 1.00 89.50 157 HIS A O 1
ATOM 1269 N N . LYS A 1 158 ? -24.876 3.280 45.408 1.00 86.19 158 LYS A N 1
ATOM 1270 C CA . LYS A 1 158 ? -24.065 4.093 46.324 1.00 86.19 158 LYS A CA 1
ATOM 1271 C C . LYS A 1 158 ? -24.755 4.190 47.677 1.00 86.19 158 LYS A C 1
ATOM 1273 O O . LYS A 1 158 ? -25.913 4.591 47.761 1.00 86.19 158 LYS A O 1
ATOM 1278 N N . ILE A 1 159 ? -24.013 3.899 48.738 1.00 82.50 159 ILE A N 1
ATOM 1279 C CA . ILE A 1 159 ? -24.505 4.068 50.104 1.00 82.50 159 ILE A CA 1
ATOM 1280 C C . ILE A 1 159 ? -24.674 5.567 50.361 1.00 82.50 159 ILE A C 1
ATOM 1282 O O . ILE A 1 159 ? -23.704 6.330 50.303 1.00 82.50 159 ILE A O 1
ATOM 1286 N N . SER A 1 160 ? -25.908 5.989 50.640 1.00 78.56 160 SER A N 1
ATOM 1287 C CA . SER A 1 160 ? -26.237 7.403 50.825 1.00 78.56 160 SER A CA 1
ATOM 1288 C C . SER A 1 160 ? -25.512 8.019 52.030 1.00 78.56 160 SER A C 1
ATOM 1290 O O . SER A 1 160 ? -25.223 7.347 53.027 1.00 78.56 160 SER A O 1
ATOM 1292 N N . VAL A 1 161 ? -25.250 9.327 51.964 1.00 70.25 161 VAL A N 1
ATOM 1293 C CA . VAL A 1 161 ? -24.634 10.092 53.065 1.00 70.25 161 VAL A CA 1
ATOM 1294 C C . VAL A 1 161 ? -25.509 10.037 54.323 1.00 70.25 161 VAL A C 1
ATOM 1296 O O . VAL A 1 161 ? -24.988 9.898 55.427 1.00 70.25 161 VAL A O 1
ATOM 1299 N N . THR A 1 162 ? -26.833 10.024 54.158 1.00 70.38 162 THR A N 1
ATOM 1300 C CA . THR A 1 162 ? -27.803 9.878 55.251 1.00 70.38 162 THR A CA 1
ATOM 1301 C C . THR A 1 162 ? -27.681 8.522 55.945 1.00 70.38 162 THR A C 1
ATOM 1303 O O . THR A 1 162 ? -27.658 8.457 57.172 1.00 70.38 162 THR A O 1
ATOM 1306 N N . SER A 1 163 ? -27.509 7.433 55.187 1.00 66.19 163 SER A N 1
ATOM 1307 C CA . SER A 1 163 ? -27.294 6.091 55.750 1.00 66.19 163 SER A CA 1
ATOM 1308 C C . SER A 1 163 ? -25.987 6.008 56.548 1.00 66.19 163 SER A C 1
ATOM 1310 O O . SER A 1 163 ? -25.929 5.340 57.582 1.00 66.19 163 SER A O 1
ATOM 1312 N N . LYS A 1 164 ? -24.941 6.717 56.105 1.00 65.75 164 LYS A N 1
ATOM 1313 C CA . LYS A 1 164 ? -23.661 6.811 56.827 1.00 65.75 164 LYS A CA 1
ATOM 1314 C C . LYS A 1 164 ? -23.781 7.645 58.104 1.00 65.75 164 LYS A C 1
ATOM 1316 O O . LYS A 1 164 ? -23.237 7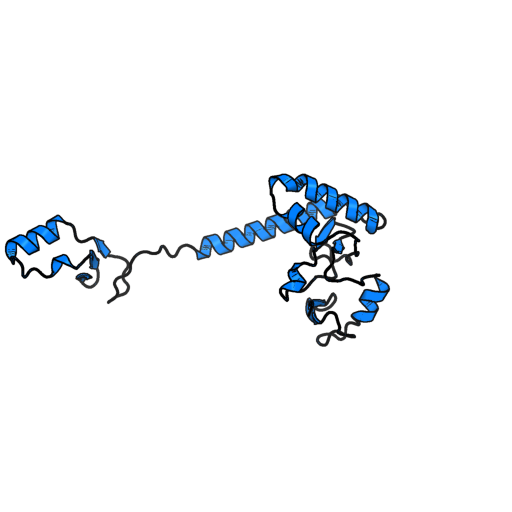.245 59.132 1.00 65.75 164 LYS A O 1
ATOM 1321 N N . ALA A 1 165 ? -24.509 8.760 58.052 1.00 65.25 165 ALA A N 1
ATOM 1322 C CA . ALA A 1 165 ? -24.748 9.636 59.196 1.00 65.25 165 ALA A CA 1
ATOM 1323 C C . ALA A 1 165 ? -25.597 8.951 60.277 1.00 65.25 165 ALA A C 1
ATOM 1325 O O . ALA A 1 165 ? -25.244 9.014 61.450 1.00 65.25 165 ALA A O 1
ATOM 1326 N N . LEU A 1 166 ? -26.644 8.212 59.892 1.00 69.00 166 LEU A N 1
ATOM 1327 C CA . LEU A 1 166 ? -27.446 7.405 60.819 1.00 69.00 166 LEU A CA 1
ATOM 1328 C C . LEU A 1 166 ? -26.604 6.328 61.511 1.00 69.00 166 LEU A C 1
ATOM 1330 O O . LEU A 1 166 ? -26.685 6.167 62.726 1.00 69.00 166 LEU A O 1
ATOM 1334 N N . ASN A 1 167 ? -25.746 5.626 60.763 1.00 63.94 167 ASN A N 1
ATOM 1335 C CA . ASN A 1 167 ? -24.857 4.616 61.341 1.00 63.94 167 ASN A CA 1
ATOM 1336 C C . ASN A 1 167 ? -23.842 5.234 62.324 1.00 63.94 167 ASN A C 1
ATOM 1338 O O . ASN A 1 167 ? -23.570 4.651 63.370 1.00 63.94 167 ASN A O 1
ATOM 1342 N N . ALA A 1 168 ? -23.323 6.430 62.026 1.00 64.50 168 ALA A N 1
ATOM 1343 C CA . ALA A 1 168 ? -22.451 7.172 62.934 1.00 64.50 168 ALA A CA 1
ATOM 1344 C C . ALA A 1 168 ? -23.196 7.735 64.161 1.00 64.50 168 ALA A C 1
ATOM 1346 O O . ALA A 1 168 ? -22.617 7.786 65.240 1.00 64.50 168 ALA A O 1
ATOM 1347 N N . GLY A 1 169 ? -24.465 8.124 64.013 1.00 72.25 169 GLY A N 1
ATOM 1348 C CA . GLY A 1 169 ? -25.306 8.602 65.112 1.00 72.25 169 GLY A CA 1
ATOM 1349 C C . GLY A 1 169 ? -25.699 7.495 66.095 1.00 72.25 169 GLY A C 1
ATOM 1350 O O . GLY A 1 169 ? -25.656 7.712 67.299 1.00 72.25 169 GLY A O 1
ATOM 1351 N N . LEU A 1 170 ? -26.021 6.296 65.595 1.00 74.25 170 LEU A N 1
ATOM 1352 C CA . LEU A 1 170 ? -26.421 5.143 66.417 1.00 74.25 170 LEU A CA 1
ATOM 1353 C C . LEU A 1 170 ? -25.245 4.452 67.119 1.00 74.25 170 LEU A C 1
ATOM 1355 O O . LEU A 1 170 ? -25.378 4.035 68.264 1.00 74.25 170 LEU A O 1
ATOM 1359 N N . PHE A 1 171 ? -24.099 4.321 66.447 1.00 74.25 171 PHE A N 1
ATOM 1360 C CA . PHE A 1 171 ? -22.943 3.570 66.964 1.00 74.25 171 PHE A CA 1
ATOM 1361 C C . PHE A 1 171 ? -21.763 4.467 67.368 1.00 74.25 171 PHE A C 1
ATOM 1363 O O . PHE A 1 171 ? -20.653 3.982 67.605 1.00 74.25 171 PHE A O 1
ATOM 1370 N N . GLY A 1 172 ? -21.973 5.785 67.422 1.00 64.81 172 GLY A N 1
ATOM 1371 C CA . GLY A 1 172 ? -20.930 6.763 67.720 1.00 64.81 172 GLY A CA 1
ATOM 1372 C C . GLY A 1 172 ? -19.717 6.624 66.796 1.00 64.81 172 GLY A C 1
ATOM 1373 O O . GLY A 1 172 ? -19.826 6.237 65.625 1.00 64.81 172 GLY A O 1
ATOM 1374 N N . LEU A 1 173 ? -18.519 6.898 67.331 1.00 58.41 173 LEU A N 1
ATOM 1375 C CA . LEU A 1 173 ? -17.260 6.825 66.581 1.00 58.41 173 LEU A CA 1
ATOM 1376 C C . LEU A 1 173 ? -16.876 5.405 66.106 1.00 58.41 173 LEU A C 1
ATOM 1378 O O . LEU A 1 173 ? -16.013 5.310 65.234 1.00 58.41 173 LEU A O 1
ATOM 1382 N N . LEU A 1 174 ? -17.595 4.352 66.506 1.00 58.84 174 LEU A N 1
ATOM 1383 C CA . LEU A 1 174 ? -17.335 2.950 66.142 1.00 58.84 174 LEU A CA 1
ATOM 1384 C C . LEU A 1 174 ? -18.096 2.447 64.893 1.00 58.84 174 LEU A C 1
ATOM 1386 O O . LEU A 1 174 ? -17.916 1.304 64.481 1.00 58.84 174 LEU A O 1
ATOM 1390 N N . GLY A 1 175 ? -18.934 3.275 64.257 1.00 61.03 175 GLY A N 1
ATOM 1391 C CA . GLY A 1 175 ? -19.663 2.887 63.039 1.00 61.03 175 GLY A CA 1
ATOM 1392 C C . GLY A 1 175 ? -18.757 2.594 61.825 1.00 61.03 175 GLY A C 1
ATOM 1393 O O . GLY A 1 175 ? -18.112 3.496 61.284 1.00 61.03 175 GLY A O 1
ATOM 1394 N N . ASN A 1 176 ? -18.762 1.346 61.338 1.00 66.38 176 ASN A N 1
ATOM 1395 C CA . ASN A 1 176 ? -17.904 0.864 60.239 1.00 66.38 176 ASN A CA 1
ATOM 1396 C C . ASN A 1 176 ? -18.336 1.320 58.827 1.00 66.38 176 ASN A C 1
ATOM 1398 O O . ASN A 1 176 ? -17.550 1.224 57.882 1.00 66.38 176 ASN A O 1
ATOM 1402 N N . LYS A 1 177 ? -19.554 1.862 58.658 1.00 66.19 177 LYS A N 1
ATOM 1403 C CA . LYS A 1 177 ? -20.091 2.255 57.335 1.00 66.19 177 LYS A CA 1
ATOM 1404 C C . LYS A 1 177 ? -19.468 3.522 56.734 1.00 66.19 177 LYS A C 1
ATOM 1406 O O . LYS A 1 177 ? -19.739 3.851 55.582 1.00 66.19 177 LYS A O 1
ATOM 1411 N N . ARG A 1 178 ? -18.600 4.233 57.464 1.00 65.88 178 ARG A N 1
ATOM 1412 C CA . ARG A 1 178 ? -17.971 5.480 56.976 1.00 65.88 178 ARG A CA 1
ATOM 1413 C C . ARG A 1 178 ? -17.011 5.260 55.807 1.00 65.88 178 ARG A C 1
ATOM 1415 O O . ARG A 1 178 ? -16.911 6.129 54.947 1.00 65.88 178 ARG A O 1
ATOM 1422 N N . LYS A 1 179 ? -16.341 4.103 55.764 1.00 71.06 179 LYS A N 1
ATOM 1423 C CA . LYS A 1 179 ? -15.342 3.761 54.736 1.00 71.06 179 LYS A CA 1
ATOM 1424 C C . LYS A 1 179 ? -15.938 3.096 53.489 1.00 71.06 179 LYS A C 1
ATOM 1426 O O . LYS A 1 179 ? -15.200 2.863 52.546 1.00 71.06 179 LYS A O 1
ATOM 1431 N N . LYS A 1 180 ? -17.240 2.781 53.496 1.00 81.19 180 LYS A N 1
ATOM 1432 C CA . LYS A 1 180 ? -17.913 1.995 52.453 1.00 81.19 180 LYS A CA 1
ATOM 1433 C C . LYS A 1 180 ? -18.622 2.899 51.449 1.00 81.19 180 LYS A C 1
ATOM 1435 O O . LYS A 1 180 ? -19.315 3.830 51.857 1.00 81.19 180 LYS A O 1
ATOM 1440 N N . GLN A 1 181 ? -18.448 2.685 50.153 1.00 83.56 181 GLN A N 1
ATOM 1441 C CA . GLN A 1 181 ? -18.999 3.514 49.079 1.00 83.56 181 GLN A CA 1
ATOM 1442 C C . GLN A 1 181 ? -20.208 2.879 48.378 1.00 83.56 181 GLN A C 1
ATOM 1444 O O . GLN A 1 181 ? -21.149 3.603 48.041 1.00 83.56 181 GLN A O 1
ATOM 1449 N N . PHE A 1 182 ? -20.218 1.561 48.200 1.00 88.94 182 PHE A N 1
ATOM 1450 C CA . PHE A 1 182 ? -21.239 0.820 47.466 1.00 88.94 182 PHE A CA 1
ATOM 1451 C C . PHE A 1 182 ? -21.791 -0.354 48.275 1.00 88.94 182 PHE A C 1
ATOM 1453 O O . PHE A 1 182 ? -21.103 -0.936 49.111 1.00 88.94 182 PHE A O 1
ATOM 1460 N N . HIS A 1 183 ? -23.045 -0.699 47.998 1.00 89.38 183 HIS A N 1
ATOM 1461 C CA . HIS A 1 183 ? -23.725 -1.892 48.489 1.00 89.38 183 HIS A CA 1
ATOM 1462 C C . HIS A 1 183 ? -24.158 -2.743 47.294 1.00 89.38 183 HIS A C 1
ATOM 1464 O O . HIS A 1 183 ? -24.729 -2.219 46.335 1.00 89.38 183 HIS A O 1
ATOM 1470 N N . CYS A 1 184 ? -23.903 -4.051 47.345 1.00 92.31 184 CYS A N 1
ATOM 1471 C CA . CYS A 1 184 ? -24.406 -4.993 46.351 1.00 92.31 184 CYS A CA 1
ATOM 1472 C C . CYS A 1 184 ? -25.796 -5.504 46.727 1.00 92.31 184 CYS A C 1
ATOM 1474 O O . CYS A 1 184 ? -25.946 -6.188 47.733 1.00 92.31 184 CYS A O 1
ATOM 1476 N N . ASN A 1 185 ? -26.786 -5.278 45.864 1.00 90.19 185 ASN A N 1
ATOM 1477 C CA . ASN A 1 185 ? -28.156 -5.747 46.082 1.00 90.19 185 ASN A CA 1
ATOM 1478 C C . ASN A 1 185 ? -28.309 -7.269 45.918 1.00 90.19 185 ASN A C 1
ATOM 1480 O O . ASN A 1 185 ? -29.339 -7.818 46.288 1.00 90.19 185 ASN A O 1
ATOM 1484 N N . ASN A 1 186 ? -27.313 -7.950 45.339 1.00 92.56 186 ASN A N 1
ATOM 1485 C CA . ASN A 1 186 ? -27.368 -9.392 45.092 1.00 92.56 186 ASN A CA 1
ATOM 1486 C C . ASN A 1 186 ? -26.792 -10.221 46.251 1.00 92.56 186 ASN A C 1
ATOM 1488 O O . ASN A 1 186 ? -27.407 -11.193 46.668 1.00 92.56 186 ASN A O 1
ATOM 1492 N N . CYS A 1 187 ? -25.616 -9.852 46.775 1.00 92.06 187 CYS A N 1
ATOM 1493 C CA . CYS A 1 187 ? -24.966 -10.593 47.868 1.00 92.06 187 CYS A CA 1
ATOM 1494 C C . CYS A 1 187 ? -24.862 -9.818 49.191 1.00 92.06 187 CYS A C 1
ATOM 1496 O O . CYS A 1 187 ? -24.362 -10.359 50.173 1.00 92.06 187 CYS A O 1
ATOM 1498 N N . GLY A 1 188 ? -25.278 -8.549 49.228 1.00 88.25 188 GLY A N 1
ATOM 1499 C CA . GLY A 1 188 ? -25.248 -7.707 50.427 1.00 88.25 188 GLY A CA 1
ATOM 1500 C C . GLY A 1 188 ? -23.873 -7.144 50.805 1.00 88.25 188 GLY A C 1
ATOM 1501 O O . GLY A 1 188 ? -23.775 -6.411 51.788 1.00 88.25 188 GLY A O 1
ATOM 1502 N N . TYR A 1 189 ? -22.806 -7.459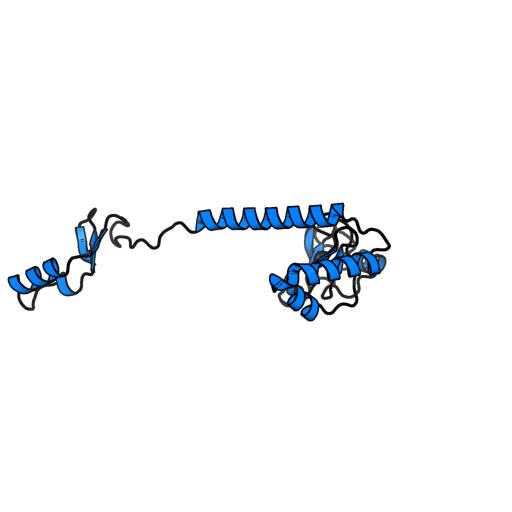 50.059 1.00 89.12 189 TYR A N 1
ATOM 1503 C CA . TYR A 1 189 ? -21.460 -6.967 50.363 1.00 89.12 189 TYR A CA 1
ATOM 1504 C C . TYR A 1 189 ? -21.361 -5.440 50.214 1.00 89.12 189 TYR A C 1
ATOM 1506 O O . TYR A 1 189 ? -21.796 -4.877 49.206 1.00 89.12 189 TYR A O 1
ATOM 1514 N N . GLU A 1 190 ? -20.750 -4.784 51.206 1.00 88.56 190 GLU A N 1
ATOM 1515 C CA . GLU A 1 190 ? -20.492 -3.340 51.227 1.00 88.56 190 GLU A CA 1
ATOM 1516 C C . GLU A 1 190 ? -18.980 -3.061 51.137 1.00 88.56 190 GLU A C 1
ATOM 1518 O O . GLU A 1 190 ? -18.194 -3.551 51.963 1.00 88.56 190 GLU A O 1
ATOM 1523 N N . TRP A 1 191 ? -18.557 -2.233 50.174 1.00 87.06 191 TRP A N 1
ATOM 1524 C CA . TRP A 1 191 ? -17.159 -1.807 49.984 1.00 87.06 191 TRP A CA 1
ATOM 1525 C C . TRP A 1 191 ? -17.037 -0.320 49.736 1.00 87.06 191 TRP A C 1
ATOM 1527 O O . TRP A 1 191 ? -17.948 0.270 49.120 1.00 87.06 191 TRP A O 1
#